Protein 2VSV (pdb70)

Solvent-accessible surface area: 11202 Å² total; per-residue (Å²): 120,50,9,92,96,64,0,65,110,60,22,145,75,68,42,90,61,68,62,3,195,7,51,4,64,65,52,100,34,11,14,72,20,79,37,94,50,19,0,23,0,38,27,3,30,42,85,19,30,0,13,121,41,20,0,116,33,7,2,36,0,5,20,2,95,178,71,76,0,88,207,37,58,55,63,75,0,102,144,50,7,170,87,34,38,116,105,73,1,24,0,66,0,6,30,8,110,128,148,116,150,111,170,87,63,50,6,92,95,65,0,67,93,59,23,139,137,71,41,90,61,67,65,3,91,6,57,4,77,90,52,102,34,12,13,71,20,80,36,93,48,19,0,22,0,38,27,6,29,42,127,20,40,0,24,122,41,31,3,58,36,7,2,37,0,5,19,3,93,179,75,76,0,90,209,38,58,56,61,78,0,97,142,49,7,167,88,32,35,116,105,106,0,26,0,66,0,5,32,9,106

GO terms:
  GO:0005886 plasma membrane (C, IDA)
  GO:0051497 negative regulation of stress fiber assembly (P, IDA)
  GO:0005829 cytosol (C, TAS)
  GO:0005515 protein binding (F, IPI)

Sequence (201 aa):
SSGVDLGTENLYFQSMPRSIRFTAEEGDLGFTLRGNAPVQVHFLDPYCSASVAGAREGDYIVSIQLVDCKWLTLSEVMKLLKSFGEDEIEMKVVSLLMHHHHHHSSGVDLGTENLYFQSMPRSIRFTAEEGDLGFTLRGNAPVQVHFLDPYCSASVAGAREGDYIVSIQLVDCKWLTLSEVMKLLKSFGEDEIEMKVVSLL

Secondary structure (DSSP, 8-state):
--HHHHHHHHHHHHHS-EEEEE--GGG---EEEESSSS-EEEEE-TTSHHHHTT--TTPEEEEETTEE-TT--HHHHHHHHHTTTTS-EEEEEES--/------SS-HHHHHHHHHHHHHS-EEEEE--GGG--SEEEESSSS-EEEEE-TTSHHHHTT--TTPEEEEETTEE-TT--HHHHHHHHHTTTTS-EEEEEES--

InterPro domains:
  IPR001478 PDZ domain [SM00228] (524-594)
  IPR004328 BRO1 domain [PF03097] (112-512)
  IPR004328 BRO1 domain [PS51180] (111-460)
  IPR004328 BRO1 domain [SM01041] (111-513)
  IPR011072 HR1 rho-binding domain [PF02185] (40-97)
  IPR011072 HR1 rho-binding domain [PS51860] (26-100)
  IPR011072 HR1 rho-binding domain [SM00742] (38-101)
  IPR036034 PDZ superfamily [G3DSA:2.30.42.10] (502-609)
  IPR036034 PDZ superfamily [SSF50156] (501-591)
  IPR036274 HR1 repeat superfamily [SSF46585] (18-97)
  IPR038499 BRO1 domain superfamily [G3DSA:1.25.40.280] (105-480)
  IPR047138 Rhophilin-1/2 [PTHR23031] (14-667)
  IPR047902 Rhophilin-2, BRO1 domain [cd09249] (112-496)
  IPR049603 Rhophilin-2, HR1 domain [cd11634] (27-108)

Foldseek 3Di:
DDPVVVVVVVVCVQADWDKFKFFCVVLNQQFAWDFFQFIFTAGHHCPGSSNVSPHDHQWTWQDKVPRGRRHGGSVVVVVVVSVQRGHMIMIITHNHD/DDDDDDDPDPVVVVVVVVCVQADWDKFKFFCVQLNQQFAWDFFQFIFTAGHHCPGSSNVSPHDHGWTWQFKVPHGRRHGGSVVVVVVSSVQRGHMIMTITHNHD

CATH classification: 2.30.42.10

Nearest PDB structures (foldseek):
  2vsv-assembly3_B  TM=1.010E+00  e=3.782E-22  Homo sapiens
  2vsv-assembly2_A  TM=1.009E+00  e=2.648E-20  Homo sapiens
  1vae-assembly1_A  TM=9.140E-01  e=3.044E-11  Mus musculus
  2f5y-assembly2_B  TM=9.119E-01  e=4.580E-06  Homo sapiens
  7owg-assembly1_O-2  TM=8.692E-01  e=3.335E-06  Homo sapiens

Structure (mmCIF, N/CA/C/O backbone):
data_2VSV
#
_entry.id   2VSV
#
_cell.length_a   78.250
_cell.length_b   39.890
_cell.length_c   73.480
_cell.angle_alpha   90.00
_cell.angle_beta   115.78
_cell.angle_gamma   90.00
#
_symmetry.space_group_name_H-M   'C 1 2 1'
#
loop_
_entity.id
_entity.type
_entity.pdbx_description
1 polymer RHOPHILIN-2
2 water water
#
loop_
_atom_site.group_PDB
_atom_site.id
_atom_site.type_symbol
_atom_site.label_atom_id
_atom_site.label_alt_id
_atom_site.label_comp_id
_atom_site.label_asym_id
_atom_site.label_entity_id
_atom_site.label_seq_id
_atom_site.pdbx_PDB_ins_code
_atom_site.Cartn_x
_atom_site.Cartn_y
_atom_site.Cartn_z
_atom_site.occupancy
_atom_site.B_iso_or_equiv
_atom_site.auth_seq_id
_atom_site.auth_comp_id
_atom_site.auth_asym_id
_atom_site.auth_atom_id
_atom_site.pdbx_PDB_model_num
ATOM 1 N N . SER A 1 8 ? 37.437 9.956 9.949 1.00 34.36 -15 SER A N 1
ATOM 2 C CA . SER A 1 8 ? 36.213 9.101 9.966 1.00 34.63 -15 SER A CA 1
ATOM 3 C C . SER A 1 8 ? 35.113 9.684 9.082 1.00 29.93 -15 SER A C 1
ATOM 4 O O . SER A 1 8 ? 35.151 10.865 8.711 1.00 33.67 -15 SER A O 1
ATOM 7 N N . SER A 1 9 ? 34.122 8.851 8.779 1.00 20.81 -14 SER A N 1
ATOM 8 C CA . SER A 1 9 ? 33.076 9.199 7.824 1.00 16.58 -14 SER A CA 1
ATOM 9 C C . SER A 1 9 ? 32.027 10.116 8.447 1.00 15.21 -14 SER A C 1
ATOM 10 O O . SER A 1 9 ? 31.421 9.777 9.460 1.00 14.26 -14 SER A O 1
ATOM 13 N N . GLY A 1 10 ? 31.833 11.274 7.826 1.00 10.88 -13 GLY A N 1
ATOM 14 C CA . GLY A 1 10 ? 30.833 12.232 8.244 1.00 11.42 -13 GLY A CA 1
ATOM 15 C C . GLY A 1 10 ? 29.452 11.648 8.062 1.00 11.70 -13 GLY A C 1
ATOM 16 O O . GLY A 1 10 ? 28.558 11.958 8.823 1.00 11.66 -13 GLY A O 1
ATOM 17 N N . VAL A 1 11 ? 29.264 10.783 7.060 1.00 12.63 -12 VAL A N 1
ATOM 18 C CA . VAL A 1 11 ? 27.957 10.144 6.876 1.00 10.41 -12 VAL A CA 1
ATOM 19 C C . VAL A 1 11 ? 27.682 9.132 8.034 1.00 10.60 -12 VAL A C 1
ATOM 20 O O . VAL A 1 11 ? 26.556 9.024 8.556 1.00 11.16 -12 VAL A O 1
ATOM 24 N N . ASP A 1 12 ? 28.707 8.400 8.449 1.00 11.78 -11 ASP A N 1
ATOM 25 C CA . ASP A 1 12 ? 28.560 7.476 9.588 1.00 13.84 -11 ASP A CA 1
ATOM 26 C C . ASP A 1 12 ? 28.197 8.250 10.850 1.00 12.55 -11 ASP A C 1
ATOM 27 O O . ASP A 1 12 ? 27.235 7.921 11.528 1.00 12.85 -11 ASP A O 1
ATOM 32 N N . LEU A 1 13 ? 28.930 9.310 11.136 1.00 11.65 -10 LEU A N 1
ATOM 33 C CA . LEU A 1 13 ? 28.708 10.066 12.380 1.00 11.35 -10 LEU A CA 1
ATOM 34 C C . LEU A 1 13 ? 27.370 10.776 12.376 1.00 9.51 -10 LEU A C 1
ATOM 35 O O . LEU A 1 13 ? 26.649 10.737 13.358 1.00 12.20 -10 LEU A O 1
ATOM 40 N N . GLY A 1 14 ? 27.059 11.444 11.269 1.00 10.42 -9 GLY A N 1
ATOM 41 C CA . GLY A 1 14 ? 25.822 12.170 11.118 1.00 11.32 -9 GLY A CA 1
ATOM 42 C C . GLY A 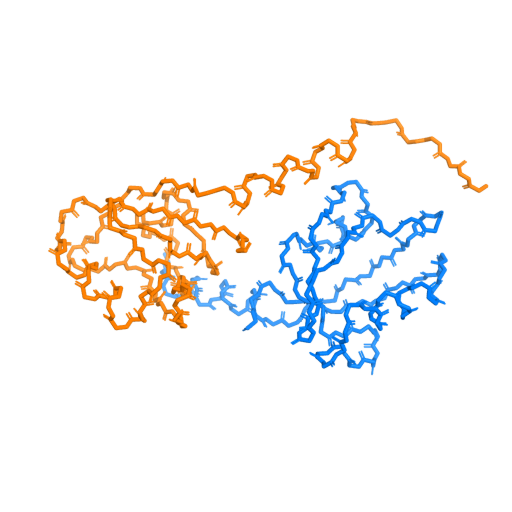1 14 ? 24.587 11.301 11.159 1.00 9.23 -9 GLY A C 1
ATOM 43 O O . GLY A 1 14 ? 23.565 11.711 11.699 1.00 11.77 -9 GLY A O 1
ATOM 44 N N . THR A 1 15 ? 24.650 10.097 10.592 1.00 7.59 -8 THR A N 1
ATOM 45 C CA . THR A 1 15 ? 23.471 9.269 10.629 1.00 7.68 -8 THR A CA 1
ATOM 46 C C . THR A 1 15 ? 23.294 8.655 12.002 1.00 11.00 -8 THR A C 1
ATOM 47 O O . THR A 1 15 ? 22.175 8.357 12.415 1.00 14.42 -8 THR A O 1
ATOM 51 N N . GLU A 1 16 ? 24.410 8.457 12.697 1.00 11.48 -7 GLU A N 1
ATOM 52 C CA . GLU A 1 16 ? 24.386 7.990 14.060 1.00 17.06 -7 GLU A CA 1
ATOM 53 C C . GLU A 1 16 ? 23.790 9.064 14.969 1.00 14.68 -7 GLU A C 1
ATOM 54 O O . GLU A 1 16 ? 22.961 8.763 15.829 1.00 15.56 -7 GLU A O 1
ATOM 60 N N . ASN A 1 17 ? 24.204 10.311 14.764 1.00 13.61 -6 ASN A N 1
ATOM 61 C CA . ASN A 1 17 ? 23.625 11.421 15.503 1.00 13.75 -6 ASN A CA 1
ATOM 62 C C . ASN A 1 17 ? 22.109 11.428 15.315 1.00 16.09 -6 ASN A C 1
ATOM 63 O O . ASN A 1 17 ? 21.352 11.560 16.276 1.00 15.45 -6 ASN A O 1
ATOM 68 N N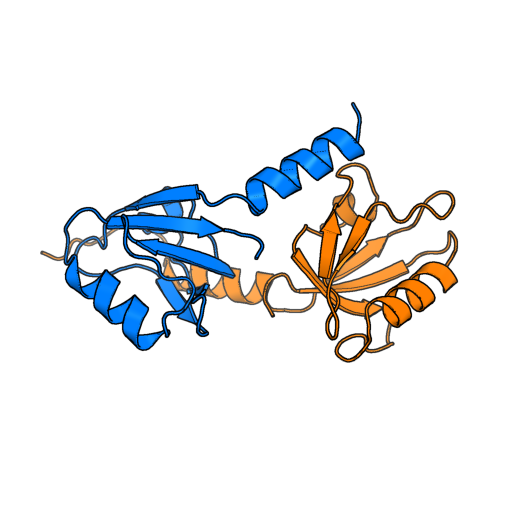 . LEU A 1 18 ? 21.670 11.213 14.077 1.00 15.39 -5 LEU A N 1
ATOM 69 C CA . LEU A 1 18 ? 20.268 11.300 13.731 1.00 11.66 -5 LEU A CA 1
ATOM 70 C C . LEU A 1 18 ? 19.472 10.235 14.456 1.00 14.55 -5 LEU A C 1
ATOM 71 O O . LEU A 1 18 ? 18.409 10.509 15.000 1.00 17.79 -5 LEU A O 1
ATOM 76 N N . TYR A 1 19 ? 19.986 9.009 14.450 1.00 13.02 -4 TYR A N 1
ATOM 77 C CA . TYR A 1 19 ? 19.413 7.921 15.230 1.00 19.93 -4 TYR A CA 1
ATOM 78 C C . TYR A 1 19 ? 19.229 8.357 16.692 1.00 19.23 -4 TYR A C 1
ATOM 79 O O . TYR A 1 19 ? 18.107 8.332 17.194 1.00 19.31 -4 TYR A O 1
ATOM 88 N N . PHE A 1 20 ? 20.314 8.792 17.333 1.00 18.81 -3 PHE A N 1
ATOM 89 C CA . PHE A 1 20 ? 20.287 9.263 18.731 1.00 19.67 -3 PHE A CA 1
ATOM 90 C C . PHE A 1 20 ? 19.168 10.249 18.982 1.00 20.37 -3 PHE A C 1
ATOM 91 O O . PHE A 1 20 ? 18.440 10.120 19.965 1.00 20.64 -3 PHE A O 1
ATOM 94 N N . GLN A 1 21 ? 19.022 11.218 18.085 1.00 19.13 -2 GLN A N 1
ATOM 95 C CA . GLN A 1 21 ? 18.024 12.285 18.247 1.00 16.76 -2 GLN A CA 1
ATOM 96 C C . GLN A 1 21 ? 16.618 11.842 17.899 1.00 15.30 -2 GLN A C 1
ATOM 97 O O . GLN A 1 21 ? 15.650 12.488 18.290 1.00 15.66 -2 GLN A O 1
ATOM 103 N N . SER A 1 22 ? 16.499 10.733 17.175 1.00 12.08 -1 SER A N 1
ATOM 104 C CA . SER A 1 22 ? 15.216 10.260 16.690 1.00 15.22 -1 SER A CA 1
ATOM 105 C C . SER A 1 22 ? 14.630 9.084 17.487 1.00 17.95 -1 SER A C 1
ATOM 106 O O . SER A 1 22 ? 13.422 8.842 17.440 1.00 21.36 -1 SER A O 1
ATOM 109 N N . MET A 1 23 ? 15.462 8.354 18.212 1.00 18.68 0 MET A N 1
ATOM 110 C CA . MET A 1 23 ? 14.966 7.211 18.968 1.00 21.99 0 MET A CA 1
ATOM 111 C C . MET A 1 23 ? 14.512 7.673 20.354 1.00 21.61 0 MET A C 1
ATOM 112 O O . MET A 1 23 ? 15.208 8.466 20.999 1.00 17.43 0 MET A O 1
ATOM 117 N N . PRO A 1 24 ? 13.343 7.177 20.810 1.00 21.23 514 PRO A N 1
ATOM 118 C CA . PRO A 1 24 ? 12.863 7.531 22.139 1.00 18.48 514 PRO A CA 1
ATOM 119 C C . PRO A 1 24 ? 13.892 7.221 23.218 1.0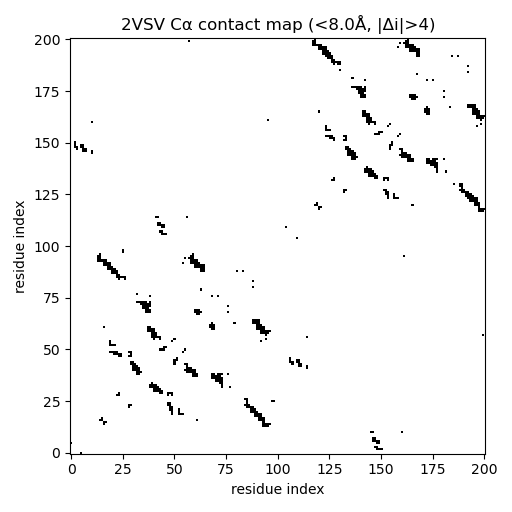0 18.08 514 PRO A C 1
ATOM 120 O O . PRO A 1 24 ? 14.465 6.132 23.235 1.00 16.72 514 PRO A O 1
ATOM 124 N N . ARG A 1 25 ? 14.148 8.191 24.094 1.00 10.69 515 ARG A N 1
ATOM 125 C CA . ARG A 1 25 ? 15.023 7.934 25.250 1.00 14.09 515 ARG A CA 1
ATOM 126 C C . ARG A 1 25 ? 14.385 8.206 26.610 1.00 12.66 515 ARG A C 1
ATOM 127 O O . ARG A 1 25 ? 13.645 9.175 26.805 1.00 8.76 515 ARG A O 1
ATOM 135 N N . SER A 1 26 ? 14.764 7.364 27.569 1.00 16.70 516 SER A N 1
ATOM 136 C CA . SER A 1 26 ? 14.153 7.325 28.892 1.00 13.69 516 SER A CA 1
ATOM 137 C C . SER A 1 26 ? 14.770 8.355 29.807 1.00 9.94 516 SER A C 1
ATOM 138 O O . SER A 1 26 ? 15.988 8.394 29.957 1.00 13.96 516 SER A O 1
ATOM 141 N N . ILE A 1 27 ? 13.916 9.203 30.365 1.00 7.04 517 ILE A N 1
ATOM 142 C CA . ILE A 1 27 ? 14.240 10.267 31.292 1.00 13.74 517 ILE A CA 1
ATOM 143 C C . ILE A 1 27 ? 13.554 9.898 32.615 1.00 16.87 517 ILE A C 1
ATOM 144 O O . ILE A 1 27 ? 12.319 9.891 32.706 1.00 16.13 517 ILE A O 1
ATOM 149 N N . ARG A 1 28 ? 14.344 9.587 33.634 1.00 12.68 518 ARG A N 1
ATOM 150 C CA . ARG A 1 28 ? 13.798 9.335 34.962 1.00 12.64 518 ARG A CA 1
ATOM 151 C C . ARG A 1 28 ? 14.128 10.488 35.888 1.00 16.54 518 ARG A C 1
ATOM 152 O O . ARG A 1 28 ? 15.305 10.839 36.084 1.00 10.65 518 ARG A O 1
ATOM 160 N N . PHE A 1 29 ? 13.077 11.063 36.458 1.00 13.75 519 PHE A N 1
ATOM 161 C CA . PHE A 1 29 ? 13.181 12.329 37.199 1.00 18.34 519 PHE A CA 1
ATOM 162 C C . PHE A 1 29 ? 12.043 12.484 38.190 1.00 16.71 519 PHE A C 1
ATOM 163 O O . PHE A 1 29 ? 11.082 11.718 38.183 1.00 16.50 519 PHE A O 1
ATOM 171 N N . THR A 1 30 ? 12.160 13.516 39.019 1.00 19.17 520 THR A N 1
ATOM 172 C CA . THR A 1 30 ? 11.176 13.821 40.035 1.00 19.80 520 THR A CA 1
ATOM 173 C C . THR A 1 30 ? 10.832 15.294 39.875 1.00 21.05 520 THR A C 1
ATOM 174 O O . THR A 1 30 ? 11.667 16.062 39.388 1.00 21.02 520 THR A O 1
ATOM 178 N N . ALA A 1 31 ? 9.576 15.643 40.152 1.00 22.98 521 ALA A N 1
ATOM 179 C CA . ALA A 1 31 ? 9.155 17.034 40.305 1.00 20.70 521 ALA A CA 1
ATOM 180 C C . ALA A 1 31 ? 9.407 17.299 41.767 1.00 22.04 521 ALA A C 1
ATOM 181 O O . ALA A 1 31 ? 8.529 17.124 42.607 1.00 23.40 521 ALA A O 1
ATOM 183 N N . GLU A 1 32 ? 10.651 17.643 42.063 1.00 22.00 522 GLU A N 1
ATOM 184 C CA . GLU A 1 32 ? 11.084 17.889 43.422 1.00 25.62 522 GLU A CA 1
ATOM 185 C C . GLU A 1 32 ? 10.203 18.980 43.995 1.00 28.21 522 GLU A C 1
ATOM 186 O O . GLU A 1 32 ? 10.095 20.079 43.412 1.00 30.60 522 GLU A O 1
ATOM 189 N N . GLU A 1 33 ? 9.541 18.650 45.102 1.00 22.71 523 GLU A N 1
ATOM 190 C CA . GLU A 1 33 ? 8.696 19.572 45.835 1.00 27.90 523 GLU A CA 1
ATOM 191 C C . GLU A 1 33 ? 7.450 19.979 45.031 1.00 26.35 523 GLU A C 1
ATOM 192 O O . GLU A 1 33 ? 6.910 21.050 45.256 1.00 27.80 523 GLU A O 1
ATOM 198 N N . GLY A 1 34 ? 6.992 19.107 44.123 1.00 23.55 524 GLY A N 1
ATOM 199 C CA . GLY A 1 34 ? 5.813 19.367 43.256 1.00 18.84 524 GLY A CA 1
ATOM 200 C C . GLY A 1 34 ? 6.128 20.040 41.908 1.00 17.07 524 GLY A C 1
ATOM 201 O O . GLY A 1 34 ? 5.381 19.919 40.923 1.00 16.30 524 GLY A O 1
ATOM 202 N N . ASP A 1 35 ? 7.258 20.728 41.878 1.00 11.93 525 ASP A N 1
ATOM 203 C CA . ASP A 1 35 ? 7.687 21.588 40.799 1.00 13.24 525 ASP A CA 1
ATOM 204 C C . ASP A 1 35 ? 8.378 20.806 39.648 1.00 15.09 525 ASP A C 1
ATOM 205 O O . ASP A 1 35 ? 9.521 20.341 39.780 1.00 9.88 525 ASP A O 1
ATOM 210 N N . LEU A 1 36 ? 7.706 20.727 38.503 1.00 8.30 526 LEU A N 1
ATOM 211 C CA . LEU A 1 36 ? 8.173 19.908 37.384 1.00 9.32 526 LEU A CA 1
ATOM 212 C C . LEU A 1 36 ? 9.453 20.457 36.749 1.00 8.74 526 LEU A C 1
ATOM 213 O O . LEU A 1 36 ? 10.298 19.693 36.294 1.00 14.33 526 LEU A O 1
ATOM 218 N N . GLY A 1 37 ? 9.592 21.785 36.750 1.00 10.09 527 GLY A N 1
ATOM 219 C CA . GLY A 1 37 ? 10.773 22.474 36.239 1.00 15.16 527 GLY A CA 1
ATOM 220 C C . GLY A 1 37 ? 10.775 22.742 34.750 1.00 14.92 527 GLY A C 1
ATOM 221 O O . GLY A 1 37 ? 11.787 23.189 34.225 1.00 11.96 527 GLY A O 1
ATOM 222 N N . PHE A 1 38 ? 9.672 22.409 34.067 1.00 6.57 528 PHE A N 1
ATOM 223 C CA . PHE A 1 38 ? 9.507 22.772 32.645 1.00 6.52 528 PHE A CA 1
ATOM 224 C C . PHE A 1 38 ? 8.077 23.086 32.295 1.00 6.18 528 PHE A C 1
ATOM 225 O O . PHE A 1 38 ? 7.191 22.624 32.976 1.00 6.57 528 PHE A O 1
ATOM 233 N N . THR A 1 39 ? 7.878 23.893 31.244 1.00 5.51 529 THR A N 1
ATOM 234 C CA . THR A 1 39 ? 6.545 24.081 30.664 1.00 4.94 529 THR A CA 1
ATOM 235 C C . THR A 1 39 ? 6.414 23.220 29.432 1.00 8.20 529 THR A C 1
ATOM 236 O O . THR A 1 39 ? 7.381 22.652 28.948 1.00 3.79 529 THR A O 1
ATOM 240 N N . LEU A 1 40 ? 5.187 23.124 28.945 1.00 4.92 530 LEU A N 1
ATOM 241 C CA . LEU A 1 40 ? 4.845 22.268 27.865 1.00 5.70 530 LEU A CA 1
ATOM 242 C C . LEU A 1 40 ? 4.107 23.098 26.806 1.00 2.99 530 LEU A C 1
ATOM 243 O O . LEU A 1 40 ? 3.508 24.126 27.111 1.00 2.78 530 LEU A O 1
ATOM 248 N N . ARG A 1 41 ? 4.152 22.628 25.582 1.00 6.93 531 ARG A N 1
ATOM 249 C CA . ARG A 1 41 ? 3.593 23.366 24.437 1.00 10.42 531 ARG A CA 1
ATOM 250 C C . ARG A 1 41 ? 3.083 22.406 23.368 1.00 10.50 531 ARG A C 1
ATOM 251 O O . ARG A 1 41 ? 3.623 21.333 23.205 1.00 8.89 531 ARG A O 1
ATOM 259 N N . GLY A 1 42 ? 2.021 22.793 22.666 1.00 10.62 532 GLY A N 1
ATOM 260 C CA . GLY A 1 42 ? 1.509 21.996 21.573 1.00 10.46 532 GLY A CA 1
ATOM 261 C C . GLY A 1 42 ? 0.767 20.750 22.025 1.00 12.84 532 GLY A C 1
ATOM 262 O O . GLY A 1 42 ? 0.595 20.506 23.228 1.00 10.91 532 GLY A O 1
ATOM 263 N N . ASN A 1 43 ? 0.336 19.966 21.036 1.00 14.20 533 ASN A N 1
ATOM 264 C CA . ASN A 1 43 ? -0.499 18.795 21.228 1.00 13.35 533 ASN A CA 1
ATOM 265 C C . ASN A 1 43 ? -0.051 17.653 20.338 1.00 12.26 533 ASN A C 1
ATOM 266 O O . ASN A 1 43 ? 0.304 17.857 19.199 1.00 11.06 533 ASN A O 1
ATOM 271 N N . ALA A 1 44 ? -0.072 16.442 20.857 1.00 11.67 534 ALA A N 1
ATOM 272 C CA . ALA A 1 44 ? 0.026 15.251 20.009 1.00 11.88 534 ALA A CA 1
ATOM 273 C C . ALA A 1 44 ? 1.176 15.224 18.991 1.00 12.94 534 ALA A C 1
ATOM 274 O O . ALA A 1 44 ? 0.943 15.262 17.772 1.00 13.86 534 ALA A O 1
ATOM 276 N N . PRO A 1 45 ? 2.423 15.147 19.461 1.00 12.35 535 PRO A N 1
ATOM 277 C CA . PRO A 1 45 ? 2.835 15.090 20.835 1.00 9.21 535 PRO A CA 1
ATOM 278 C C . PRO A 1 45 ? 3.041 16.471 21.399 1.00 10.44 535 PRO A C 1
ATOM 279 O O . PRO A 1 45 ? 3.163 17.458 20.643 1.00 9.70 535 PRO A O 1
ATOM 283 N N . VAL A 1 46 ? 3.089 16.511 22.725 1.00 5.95 536 VAL A N 1
ATOM 284 C CA . VAL A 1 46 ? 3.393 17.708 23.485 1.00 7.94 536 VAL A CA 1
ATOM 285 C C . VAL A 1 46 ? 4.914 17.837 23.565 1.00 9.36 536 VAL A C 1
ATOM 286 O O . VAL A 1 46 ? 5.654 16.844 23.608 1.00 11.26 536 VAL A O 1
ATOM 290 N N . GLN A 1 47 ? 5.359 19.081 23.617 1.00 5.27 537 GLN A N 1
ATOM 291 C CA . GLN A 1 47 ? 6.773 19.433 23.604 1.00 9.07 537 GLN A CA 1
ATOM 292 C C . GLN A 1 47 ? 7.192 20.100 24.904 1.00 10.04 537 GLN A C 1
ATOM 293 O O . GLN A 1 47 ? 6.466 20.915 25.430 1.00 6.94 537 GLN A O 1
ATOM 299 N N . VAL A 1 48 ? 8.379 19.763 25.404 1.00 5.91 538 VAL A N 1
ATOM 300 C CA . VAL A 1 48 ? 9.042 20.524 26.468 1.00 6.35 538 VAL A CA 1
ATOM 301 C C . VAL A 1 48 ? 9.465 21.903 25.953 1.00 13.85 538 VAL A C 1
ATOM 302 O O . VAL A 1 48 ? 10.153 22.002 24.934 1.00 13.68 538 VAL A O 1
ATOM 306 N N . HIS A 1 49 ? 9.049 22.970 26.630 1.00 11.87 539 HIS A N 1
ATOM 307 C CA . HIS A 1 49 ? 9.348 24.307 26.168 1.00 5.83 539 HIS A CA 1
ATOM 308 C C . HIS A 1 49 ? 10.378 24.903 27.109 1.00 6.96 539 HIS A C 1
ATOM 309 O O . HIS A 1 49 ? 11.558 24.566 26.973 1.00 11.73 539 HIS A O 1
ATOM 316 N N . PHE A 1 50 ? 9.974 25.746 28.057 1.00 7.95 540 PHE A N 1
ATOM 317 C CA . PHE A 1 50 ? 10.907 26.235 29.080 1.00 6.47 540 PHE A CA 1
ATOM 318 C C . PHE A 1 50 ? 11.441 25.082 29.910 1.00 4.81 540 PHE A C 1
ATOM 319 O O . PHE A 1 50 ? 10.693 24.194 30.269 1.00 6.86 540 PHE A O 1
ATOM 327 N N . LEU A 1 51 ? 12.733 25.093 30.242 1.00 4.83 541 LEU A N 1
ATOM 328 C CA . LEU A 1 51 ? 13.279 24.030 31.025 1.00 4.97 541 LEU A CA 1
ATOM 329 C C . LEU A 1 51 ? 14.318 24.626 31.931 1.00 7.12 541 LEU A C 1
ATOM 330 O O . LEU A 1 51 ? 15.249 25.290 31.472 1.00 8.83 541 LEU A O 1
ATOM 335 N N . ASP A 1 52 ? 14.108 24.438 33.220 1.00 8.49 542 ASP A N 1
ATOM 336 C CA . ASP A 1 52 ? 15.054 24.897 34.248 1.00 5.33 542 ASP A CA 1
ATOM 337 C C . ASP A 1 52 ? 16.250 23.966 34.173 1.00 10.68 542 ASP A C 1
ATOM 338 O O . ASP A 1 52 ? 16.087 22.740 34.310 1.00 6.94 542 ASP A O 1
ATOM 343 N N . PRO A 1 53 ? 17.453 24.534 33.935 1.00 9.06 543 PRO A N 1
ATOM 344 C CA . PRO A 1 53 ? 18.629 23.687 33.817 1.00 8.74 543 PRO A CA 1
ATOM 345 C C . PRO A 1 53 ? 19.008 22.963 35.107 1.00 13.21 543 PRO A C 1
ATOM 346 O O . PRO A 1 53 ? 19.668 21.920 35.050 1.00 14.37 543 PRO A O 1
ATOM 350 N N . TYR A 1 54 ? 18.586 23.506 36.247 1.00 11.20 544 TYR A N 1
ATOM 351 C CA . TYR A 1 54 ? 18.828 22.873 37.541 1.00 11.92 544 TYR A CA 1
ATOM 352 C C . TYR A 1 54 ? 17.870 21.721 37.869 1.00 12.14 544 TYR A C 1
ATOM 353 O O . TYR A 1 54 ? 18.185 20.901 38.732 1.00 16.07 544 TYR A O 1
ATOM 362 N N . CYS A 1 55 ? 16.722 21.627 37.185 1.00 13.36 545 CYS A N 1
ATOM 363 C CA . CYS A 1 55 ? 15.730 20.621 37.563 1.00 10.66 545 CYS A CA 1
ATOM 36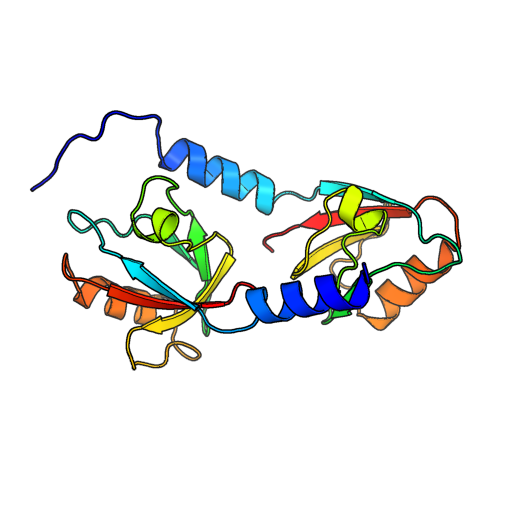4 C C . CYS A 1 55 ? 16.187 19.220 37.186 1.00 11.57 545 CYS A C 1
ATOM 365 O O . CYS A 1 55 ? 17.042 19.052 36.313 1.00 11.26 545 CYS A O 1
ATOM 368 N N . SER A 1 56 ? 15.630 18.217 37.872 1.00 10.98 546 SER A N 1
ATOM 369 C CA . SER A 1 56 ? 16.023 16.821 37.657 1.00 9.32 546 SER A CA 1
ATOM 370 C C . SER A 1 56 ? 15.740 16.320 36.229 1.00 12.61 546 SER A C 1
ATOM 371 O O . SER A 1 56 ? 16.472 15.497 35.704 1.00 15.37 546 SER A O 1
ATOM 374 N N . ALA A 1 57 ? 14.679 16.811 35.601 1.00 14.93 547 ALA A N 1
ATOM 375 C CA . ALA A 1 57 ? 14.416 16.459 34.212 1.00 13.43 547 ALA A CA 1
ATOM 376 C C . ALA A 1 57 ? 15.586 16.903 33.327 1.00 11.01 547 ALA A C 1
ATOM 377 O O . ALA A 1 57 ? 16.016 16.164 32.452 1.00 8.45 547 ALA A O 1
ATOM 379 N N . SER A 1 58 ? 16.121 18.100 33.563 1.00 8.16 548 SER A N 1
ATOM 380 C CA . SER A 1 58 ? 17.239 18.582 32.769 1.00 8.57 548 SER A CA 1
ATOM 381 C C . SER A 1 58 ? 18.488 17.759 33.041 1.00 9.68 548 SER A C 1
ATOM 382 O O . SER A 1 58 ? 19.166 17.294 32.104 1.00 10.39 548 SER A O 1
ATOM 385 N N . VAL A 1 59 ? 18.796 17.571 34.325 1.00 10.50 549 VAL A N 1
ATOM 386 C CA . VAL A 1 59 ? 19.950 16.783 34.726 1.00 12.45 549 VAL A CA 1
ATOM 387 C C . VAL A 1 59 ? 19.904 15.385 34.099 1.00 14.91 549 VAL A C 1
ATOM 388 O O . VAL A 1 59 ? 20.935 14.823 33.764 1.00 12.37 549 VAL A O 1
ATOM 392 N N . ALA A 1 60 ? 18.699 14.866 33.901 1.00 17.15 550 ALA A N 1
ATOM 393 C CA . ALA A 1 60 ? 18.484 13.562 33.279 1.00 16.87 550 ALA A CA 1
ATOM 394 C C . ALA A 1 60 ? 18.568 13.583 31.751 1.00 14.77 550 ALA A C 1
ATOM 395 O O . ALA A 1 60 ? 18.552 12.520 31.123 1.00 19.82 550 ALA A O 1
ATOM 397 N N . GLY A 1 61 ? 18.627 14.781 31.156 1.00 12.15 551 GLY A N 1
ATOM 398 C CA . GLY A 1 61 ? 18.909 14.963 29.731 1.00 10.09 551 GLY A CA 1
ATOM 399 C C . GLY A 1 61 ? 17.726 15.403 28.875 1.00 11.57 551 GLY A C 1
ATOM 400 O O . GLY A 1 61 ? 17.826 15.476 27.677 1.00 10.40 551 GLY A O 1
ATOM 401 N N . ALA A 1 62 ? 16.600 15.707 29.504 1.00 13.15 552 ALA A N 1
ATOM 402 C CA . ALA A 1 62 ? 15.521 16.381 28.810 1.00 12.33 552 ALA A CA 1
ATOM 403 C C . ALA A 1 62 ? 16.075 17.706 28.300 1.00 12.73 552 ALA A C 1
ATOM 404 O O . ALA A 1 62 ? 16.924 18.309 28.963 1.00 12.12 552 ALA A O 1
ATOM 406 N N . ARG A 1 63 ? 15.634 18.110 27.105 1.00 12.54 553 ARG A N 1
ATOM 407 C CA . ARG A 1 63 ? 15.996 19.401 26.506 1.00 11.89 553 ARG A CA 1
ATOM 408 C C . ARG A 1 63 ? 14.799 20.149 25.932 1.00 9.97 553 ARG A C 1
ATOM 409 O O . ARG A 1 63 ? 13.775 19.568 25.591 1.00 12.08 553 ARG A O 1
ATOM 417 N N . GLU A 1 64 ? 14.957 21.466 25.836 1.00 10.18 554 GLU A N 1
ATOM 418 C CA . GLU A 1 64 ? 13.964 22.303 25.190 1.00 10.68 554 GLU A CA 1
ATOM 419 C C . GLU A 1 64 ? 13.671 21.777 23.784 1.00 11.56 554 GLU A C 1
ATOM 420 O O . GLU A 1 64 ? 14.580 21.408 23.025 1.00 10.20 554 GLU A O 1
ATOM 426 N N . GLY A 1 65 ? 12.392 21.726 23.443 1.00 7.88 555 GLY A N 1
ATOM 427 C CA . GLY A 1 65 ? 11.977 21.234 22.153 1.00 9.91 555 GLY A CA 1
ATOM 428 C C . GLY A 1 65 ? 11.754 19.741 22.077 1.00 10.19 555 GLY A C 1
ATOM 429 O O . GLY A 1 65 ? 11.169 19.282 21.116 1.00 9.63 555 GLY A O 1
ATOM 430 N N . ASP A 1 66 ? 12.185 18.973 23.075 1.00 11.32 556 ASP A N 1
ATOM 431 C CA . ASP A 1 66 ? 11.903 17.517 23.076 1.00 6.19 556 ASP A CA 1
ATOM 432 C C . ASP A 1 66 ? 10.410 17.203 23.053 1.00 6.58 556 ASP A C 1
ATOM 433 O O . ASP A 1 66 ? 9.594 17.888 23.660 1.00 9.68 556 ASP A O 1
ATOM 438 N N . TYR A 1 67 ? 10.061 16.153 22.326 1.00 2.85 557 TYR A N 1
ATOM 439 C CA . TYR A 1 67 ? 8.683 15.701 22.290 1.00 4.45 557 TYR A CA 1
ATOM 440 C C . TYR A 1 67 ? 8.488 14.515 23.227 1.00 3.40 557 TYR A C 1
ATOM 441 O O . TYR A 1 67 ? 9.256 13.558 23.172 1.00 9.91 557 TYR A O 1
ATOM 450 N N . ILE A 1 68 ? 7.439 14.569 24.038 1.00 7.18 558 ILE A N 1
ATOM 451 C CA . ILE A 1 68 ? 7.153 13.515 25.022 1.00 5.44 558 ILE A CA 1
ATOM 452 C C . ILE A 1 68 ? 6.309 12.453 24.348 1.00 5.74 558 ILE A C 1
ATOM 453 O O . ILE A 1 68 ? 5.200 12.725 23.862 1.00 11.73 558 ILE A O 1
ATOM 458 N N . VAL A 1 69 ? 6.829 11.251 24.263 1.00 5.66 559 VAL A N 1
ATOM 459 C CA . VAL A 1 69 ? 6.112 10.200 23.476 1.00 8.71 559 VAL A CA 1
ATOM 460 C C . VAL A 1 69 ? 5.461 9.146 24.363 1.00 5.70 559 VAL A C 1
ATOM 461 O O . VAL A 1 69 ? 4.494 8.480 23.976 1.00 6.71 559 VAL A O 1
ATOM 465 N N . SER A 1 70 ? 5.961 9.025 25.591 1.00 4.98 560 SER A N 1
ATOM 466 C CA . SER A 1 70 ? 5.348 8.125 26.565 1.00 5.29 560 SER A CA 1
ATOM 467 C C . SER A 1 70 ? 5.742 8.546 27.983 1.00 12.11 560 SER A C 1
ATOM 468 O O . SER A 1 70 ? 6.767 9.214 28.199 1.00 7.25 560 SER A O 1
ATOM 471 N N . ILE A 1 71 ? 4.867 8.184 28.909 1.00 8.88 561 ILE A N 1
ATOM 472 C CA . ILE A 1 71 ? 5.062 8.333 30.340 1.00 5.68 561 ILE A CA 1
ATOM 473 C C . ILE A 1 71 ? 4.822 6.922 30.873 1.00 8.08 561 ILE A C 1
ATOM 474 O O . ILE A 1 71 ? 3.723 6.373 30.761 1.00 6.23 561 ILE A O 1
ATOM 479 N N . GLN A 1 72 ? 5.866 6.322 31.404 1.00 6.80 562 GLN A N 1
ATOM 480 C CA . GLN A 1 72 ? 5.887 4.881 31.659 1.00 10.75 562 GLN A CA 1
ATOM 481 C C . GLN A 1 72 ? 5.322 4.158 30.417 1.00 10.12 562 GLN A C 1
ATOM 482 O O . GLN A 1 72 ? 5.769 4.410 29.319 1.00 9.32 562 GLN A O 1
ATOM 488 N N . LEU A 1 73 ? 4.326 3.306 30.581 1.00 9.05 563 LEU A N 1
ATOM 489 C CA . LEU A 1 73 ? 3.806 2.564 29.440 1.00 12.08 563 LEU A CA 1
ATOM 490 C C . LEU A 1 73 ? 2.502 3.176 28.932 1.00 14.48 563 LEU A C 1
ATOM 491 O O . LEU A 1 73 ? 1.721 2.495 28.262 1.00 10.10 563 LEU A O 1
ATOM 496 N N . VAL A 1 74 ? 2.279 4.464 29.241 1.00 9.61 564 VAL A N 1
ATOM 497 C CA . VAL A 1 74 ? 1.145 5.212 28.701 1.00 12.78 564 VAL A CA 1
ATOM 498 C C . VAL A 1 74 ? 1.629 5.987 27.486 1.00 11.45 564 VAL A C 1
ATOM 499 O O . VAL A 1 74 ? 2.615 6.746 27.548 1.00 9.23 564 VAL A O 1
ATOM 503 N N . ASP A 1 75 ? 0.966 5.753 26.363 1.00 9.43 565 ASP A N 1
ATOM 504 C CA . ASP A 1 75 ? 1.324 6.415 25.126 1.00 13.05 565 ASP A CA 1
ATOM 505 C C . ASP A 1 75 ? 0.871 7.849 25.216 1.00 10.62 565 ASP A C 1
ATOM 506 O O . ASP A 1 75 ? -0.294 8.111 25.551 1.00 7.98 565 ASP A O 1
ATOM 511 N N . CYS A 1 76 ? 1.772 8.774 24.884 1.00 8.50 566 CYS A N 1
ATOM 512 C CA . CYS A 1 76 ? 1.471 10.221 24.913 1.00 9.01 566 CYS A CA 1
ATOM 513 C C . CYS A 1 76 ? 1.420 10.880 23.549 1.00 9.55 566 CYS A C 1
ATOM 514 O O . CYS A 1 76 ? 1.156 12.100 23.439 1.00 8.93 566 CYS A O 1
ATOM 517 N N . LYS A 1 77 ? 1.671 10.080 22.506 1.00 10.19 567 LYS A N 1
ATOM 518 C CA . LYS A 1 77 ? 1.830 10.612 21.143 1.00 13.81 567 LYS A CA 1
ATOM 519 C C . LYS A 1 77 ? 0.605 11.329 20.646 1.00 8.07 567 LYS A C 1
ATOM 520 O O . LYS A 1 77 ? 0.713 12.313 19.878 1.00 11.10 567 LYS A O 1
ATOM 526 N N . TRP A 1 78 ? -0.560 10.859 21.073 1.00 9.07 568 TRP A N 1
ATOM 527 C CA . TRP A 1 78 ? -1.828 11.444 20.630 1.00 16.26 568 TRP A CA 1
ATOM 528 C C . TRP A 1 78 ? -2.539 12.281 21.679 1.00 13.44 568 TRP A C 1
ATOM 529 O O . TRP A 1 78 ? -3.680 12.696 21.470 1.00 16.25 568 TRP A O 1
ATOM 540 N N . LEU A 1 79 ? -1.864 12.576 22.781 1.00 9.69 569 LEU A N 1
ATOM 541 C CA . LEU A 1 79 ? -2.474 13.333 23.876 1.00 7.65 569 LEU A CA 1
ATOM 542 C C . LEU A 1 79 ? -2.336 14.858 23.683 1.00 10.48 569 LEU A C 1
ATOM 543 O O . LEU A 1 79 ? -1.409 15.357 23.018 1.00 11.12 569 LEU A O 1
ATOM 548 N N . THR A 1 80 ? -3.283 15.595 24.251 1.00 8.43 570 THR A N 1
ATOM 549 C CA . THR A 1 80 ? -3.198 17.038 24.326 1.00 8.22 570 THR A CA 1
ATOM 550 C C . THR A 1 80 ? -2.269 17.503 25.448 1.00 7.63 570 THR A C 1
ATOM 551 O O . THR A 1 80 ? -1.861 16.738 26.345 1.00 6.37 570 THR A O 1
ATOM 555 N N . LEU A 1 81 ? -1.917 18.773 25.372 1.00 9.52 571 LEU A N 1
ATOM 556 C CA . LEU A 1 81 ? -1.185 19.461 26.412 1.00 6.65 571 LEU A CA 1
ATOM 557 C C . LEU A 1 81 ? -1.838 19.275 27.782 1.00 7.01 571 LEU A C 1
ATOM 558 O O . LEU A 1 81 ? -1.185 18.915 28.751 1.00 5.16 571 LEU A O 1
ATOM 563 N N . SER A 1 82 ? -3.146 19.497 27.844 1.00 8.84 572 SER A N 1
ATOM 564 C CA . SER A 1 82 ? -3.898 19.367 29.072 1.00 12.99 572 SER A CA 1
ATOM 565 C C . SER A 1 82 ? -3.803 17.942 29.658 1.00 4.35 572 SER A C 1
ATOM 566 O O . SER A 1 82 ? -3.576 17.758 30.860 1.00 5.99 572 SER A O 1
ATOM 569 N N . GLU A 1 83 ? -4.001 16.958 28.798 1.00 4.63 573 GLU A N 1
ATOM 570 C CA . GLU A 1 83 ? -3.839 15.554 29.165 1.00 4.36 573 GLU A CA 1
ATOM 571 C C . GLU A 1 83 ? -2.441 15.159 29.661 1.00 5.45 573 GLU A C 1
ATOM 572 O O . GLU A 1 83 ? -2.289 14.426 30.650 1.00 7.39 573 GLU A O 1
ATOM 578 N N . VAL A 1 84 ? -1.415 15.629 28.977 1.00 2.47 574 VAL A N 1
ATOM 579 C CA . VAL A 1 84 ? -0.064 15.292 29.407 1.00 4.64 574 VAL A CA 1
ATOM 580 C C . VAL A 1 84 ? 0.187 15.959 30.744 1.00 6.22 574 VAL A C 1
ATOM 581 O O . VAL A 1 84 ? 0.684 15.328 31.646 1.00 2.49 574 VAL A O 1
ATOM 585 N N . MET A 1 85 ? -0.222 17.218 30.900 1.00 9.20 575 MET A N 1
ATOM 586 C CA . MET A 1 85 ? -0.102 17.867 32.214 1.00 5.83 575 MET A CA 1
ATOM 587 C C . MET A 1 85 ? -0.764 17.070 33.350 1.00 7.44 575 MET A C 1
ATOM 588 O O . MET A 1 85 ? -0.169 16.854 34.402 1.00 2.81 575 MET A O 1
ATOM 597 N N . LYS A 1 86 ? -2.003 16.617 33.126 1.00 6.91 576 LYS A N 1
ATOM 598 C CA . LYS A 1 86 ? -2.720 15.847 34.134 1.00 4.83 576 LYS A CA 1
ATOM 599 C C . LYS A 1 86 ? -2.025 14.574 34.464 1.00 4.20 576 LYS A C 1
ATOM 600 O O . LYS A 1 86 ? -1.856 14.283 35.636 1.00 10.47 576 LYS A O 1
ATOM 606 N N . LEU A 1 87 ? -1.548 13.833 33.463 1.00 5.60 577 LEU A N 1
ATOM 607 C CA . LEU A 1 87 ? -0.690 12.676 33.734 1.00 8.46 577 LEU A CA 1
ATOM 608 C C . LEU A 1 87 ? 0.528 12.996 34.597 1.00 4.58 577 LEU A C 1
ATOM 609 O O . LEU A 1 87 ? 0.814 12.264 35.557 1.00 5.61 577 LEU A O 1
ATOM 614 N N . LEU A 1 88 ? 1.301 14.020 34.251 1.00 5.07 578 LEU A N 1
ATOM 615 C CA . LEU A 1 88 ? 2.514 14.290 35.059 1.00 7.49 578 LEU A CA 1
ATOM 616 C C . LEU A 1 88 ? 2.136 14.744 36.466 1.00 7.75 578 LEU A C 1
ATOM 617 O O . LEU A 1 88 ? 2.853 14.398 37.451 1.00 8.45 578 LEU A O 1
ATOM 622 N N . LYS A 1 89 ? 1.042 15.523 36.578 1.00 5.83 579 LYS A N 1
ATOM 623 C CA . LYS A 1 89 ? 0.622 16.005 37.882 1.00 8.81 579 LYS A CA 1
ATOM 624 C C . LYS A 1 89 ? 0.328 14.816 38.811 1.00 10.65 579 LYS A C 1
ATOM 625 O O . LYS A 1 89 ? 0.673 14.850 39.991 1.00 10.02 579 LYS A O 1
ATOM 631 N N . SER A 1 90 ? -0.242 13.757 38.235 1.00 9.56 580 SER A N 1
ATOM 632 C CA . SER A 1 90 ? -0.634 12.557 38.975 1.00 12.32 580 SER A CA 1
ATOM 633 C C . SER A 1 90 ? 0.495 11.877 39.726 1.00 11.76 580 SER A C 1
ATOM 634 O O . SER A 1 90 ? 0.223 11.066 40.610 1.00 12.81 580 SER A O 1
ATOM 637 N N . PHE A 1 91 ? 1.749 12.152 39.362 1.00 7.33 581 PHE A N 1
ATOM 638 C CA . PHE A 1 91 ? 2.899 11.495 40.019 1.00 12.18 581 PHE A CA 1
ATOM 639 C C . PHE A 1 91 ? 3.276 12.153 41.342 1.00 14.00 581 PHE A C 1
ATOM 640 O O . PHE A 1 91 ? 3.971 11.551 42.167 1.00 11.09 581 PHE A O 1
ATOM 648 N N . GLY A 1 92 ? 2.852 13.397 41.528 1.00 16.98 582 GLY A N 1
ATOM 649 C CA . GLY A 1 92 ? 3.249 14.136 42.697 1.00 13.70 582 GLY A CA 1
ATOM 650 C C . GLY A 1 92 ? 4.757 14.207 42.751 1.00 15.03 582 GLY A C 1
ATOM 651 O O . GLY A 1 92 ? 5.409 14.588 41.774 1.00 14.24 582 GLY A O 1
ATOM 652 N N . GLU A 1 93 ? 5.308 13.823 43.894 1.00 13.80 583 GLU A N 1
ATOM 653 C CA . GLU A 1 93 ? 6.744 13.803 44.086 1.00 15.95 583 GLU A CA 1
ATOM 654 C C . GLU A 1 93 ? 7.344 12.423 43.815 1.00 15.07 583 GLU A C 1
ATOM 655 O O . GLU A 1 93 ? 8.527 12.202 44.025 1.00 18.35 583 GLU A O 1
ATOM 661 N N . ASP A 1 94 ? 6.548 11.486 43.331 1.00 14.89 584 ASP A N 1
ATOM 662 C CA . ASP A 1 94 ? 7.119 10.175 43.039 1.00 18.99 584 ASP A CA 1
ATOM 663 C C . ASP A 1 94 ? 7.939 10.186 41.736 1.00 16.89 584 ASP A C 1
ATOM 664 O O . ASP A 1 94 ? 7.887 11.143 40.960 1.00 14.45 584 ASP A O 1
ATOM 669 N N . GLU A 1 95 ? 8.710 9.117 41.539 1.00 12.13 585 GLU A N 1
ATOM 670 C CA . GLU A 1 95 ? 9.564 8.932 40.379 1.00 14.41 585 GLU A CA 1
ATOM 671 C C . GLU A 1 95 ? 8.730 8.932 39.109 1.00 11.06 585 GLU A C 1
ATOM 672 O O . GLU A 1 95 ? 7.759 8.216 39.012 1.00 12.15 585 GLU A O 1
ATOM 674 N N . ILE A 1 96 ? 9.112 9.780 38.169 1.00 8.19 586 ILE A N 1
ATOM 675 C CA . ILE A 1 96 ? 8.487 9.824 36.837 1.00 8.16 586 ILE A CA 1
ATOM 676 C C . ILE A 1 96 ? 9.496 9.263 35.838 1.00 6.79 586 ILE A C 1
ATOM 677 O O . ILE A 1 96 ? 10.723 9.502 35.941 1.00 10.17 586 ILE A O 1
ATOM 682 N N . GLU A 1 97 ? 8.989 8.462 34.908 1.00 9.78 587 GLU A N 1
ATOM 683 C CA . GLU A 1 97 ? 9.734 8.019 33.743 1.00 7.44 587 GLU A CA 1
ATOM 684 C C . GLU A 1 97 ? 8.900 8.478 32.568 1.00 12.29 587 GLU A C 1
ATOM 685 O O . GLU A 1 97 ? 7.699 8.216 32.537 1.00 7.29 587 GLU A O 1
ATOM 691 N N . MET A 1 98 ? 9.533 9.239 31.677 1.00 9.48 588 MET A N 1
ATOM 692 C CA . MET A 1 98 ? 8.995 9.554 30.384 1.00 10.34 588 MET A CA 1
ATOM 693 C C . MET A 1 98 ? 10.010 9.270 29.290 1.00 14.22 588 MET A C 1
ATOM 694 O O . MET A 1 98 ? 11.226 9.247 29.536 1.00 12.76 588 MET A O 1
ATOM 699 N N . LYS A 1 99 ? 9.515 9.004 28.087 1.00 9.31 589 LYS A N 1
ATOM 700 C CA . LYS A 1 99 ? 10.421 8.939 26.957 1.00 8.31 589 LYS A CA 1
ATOM 701 C C . LYS A 1 99 ? 10.217 10.144 26.059 1.00 10.53 589 LYS A C 1
ATOM 702 O O . LYS A 1 99 ? 9.079 10.539 25.717 1.00 5.36 589 LYS A O 1
ATOM 708 N N . VAL A 1 100 ? 11.345 10.713 25.670 1.00 5.14 590 VAL A N 1
ATOM 709 C CA . VAL A 1 100 ? 11.359 11.866 24.781 1.00 9.22 590 VAL A CA 1
ATOM 710 C C . VAL A 1 100 ? 12.159 11.603 23.497 1.00 14.42 590 VAL A C 1
ATOM 711 O O . VAL A 1 100 ? 13.111 10.798 23.464 1.00 13.53 590 VAL A O 1
ATOM 715 N N . VAL A 1 101 ? 11.798 12.325 22.446 1.00 11.82 591 VAL A N 1
ATOM 716 C CA . VAL A 1 101 ? 12.592 12.333 21.225 1.00 13.45 591 VAL A CA 1
ATOM 717 C C . VAL A 1 101 ? 12.921 13.789 20.880 1.00 11.28 591 VAL A C 1
ATOM 718 O O . VAL A 1 101 ? 12.082 14.674 21.045 1.00 10.55 591 VAL A O 1
ATOM 722 N N . SER A 1 102 ? 14.146 14.037 20.430 1.00 8.35 592 SER A N 1
ATOM 723 C CA . SER A 1 102 ? 14.547 15.386 20.054 1.00 9.36 592 SER A CA 1
ATOM 724 C C . SER A 1 102 ? 14.111 15.712 18.625 1.00 13.74 592 SER A C 1
ATOM 725 O O . SER A 1 102 ? 14.009 16.883 18.271 1.00 18.09 592 SER A O 1
ATOM 728 N N . LEU A 1 103 ? 13.890 14.680 17.799 1.00 17.39 593 LEU A N 1
ATOM 729 C CA . LEU A 1 103 ? 13.378 14.838 16.428 1.00 18.65 593 LEU A CA 1
ATOM 730 C C . LEU A 1 103 ? 12.201 13.923 16.183 1.00 18.05 593 LEU A C 1
ATOM 731 O O . LEU A 1 103 ? 12.300 12.705 16.370 1.00 24.21 593 LEU A O 1
ATOM 736 N N . LEU A 1 104 ? 11.105 14.497 15.715 1.00 18.32 594 LEU A N 1
ATOM 737 C CA . LEU A 1 104 ? 9.883 13.758 15.516 1.00 26.84 594 LEU A CA 1
ATOM 738 C C . LEU A 1 104 ? 9.817 13.247 14.088 1.00 31.89 594 LEU A C 1
ATOM 739 O O . LEU A 1 104 ? 10.680 12.473 13.672 1.00 39.93 594 LEU A O 1
ATOM 744 N N . MET B 1 1 ? 9.079 20.462 53.470 1.00 34.33 -22 MET B N 1
ATOM 745 C CA . MET B 1 1 ? 8.577 20.614 52.070 1.00 35.57 -22 MET B CA 1
ATOM 746 C C . MET B 1 1 ? 9.596 21.354 51.183 1.00 35.56 -22 MET B C 1
ATOM 747 O O . MET B 1 1 ? 10.494 20.737 50.591 1.00 34.08 -22 MET B O 1
ATOM 749 N N . HIS B 1 2 ? 9.458 22.677 51.126 1.00 34.53 -21 HIS B N 1
ATOM 750 C CA . HIS B 1 2 ? 10.280 23.527 50.277 1.00 29.99 -21 HIS B CA 1
ATOM 751 C C . HIS B 1 2 ? 11.693 23.706 50.854 1.00 30.62 -21 HIS B C 1
ATOM 752 O O . HIS B 1 2 ? 11.858 23.960 52.051 1.00 34.33 -21 HIS B O 1
ATOM 759 N N . HIS B 1 3 ? 12.701 23.567 49.995 1.00 23.38 -20 HIS B N 1
ATOM 760 C CA . HIS B 1 3 ? 14.089 23.885 50.353 1.00 21.72 -20 HIS B CA 1
ATOM 761 C C . HIS B 1 3 ? 14.569 25.043 49.493 1.00 24.24 -20 HIS B C 1
ATOM 762 O O . HIS B 1 3 ? 14.156 25.189 48.336 1.00 25.13 -20 HIS B O 1
ATOM 769 N N . HIS B 1 4 ? 15.433 25.873 50.062 1.00 26.56 -19 HIS B N 1
ATOM 770 C CA . HIS B 1 4 ? 16.114 26.884 49.279 1.00 27.15 -19 HIS B CA 1
ATOM 771 C C . HIS B 1 4 ? 17.299 26.213 48.616 1.00 29.84 -19 HIS B C 1
ATOM 772 O O . HIS B 1 4 ? 18.042 25.462 49.267 1.00 22.33 -19 HIS B O 1
ATOM 779 N N . HIS B 1 5 ? 17.451 26.478 47.318 1.00 27.66 -18 HIS B N 1
ATOM 780 C CA . HIS B 1 5 ? 18.589 26.008 46.550 1.00 27.31 -18 HIS B CA 1
ATOM 781 C C . HIS B 1 5 ? 19.398 27.205 46.108 1.00 24.55 -18 HIS B C 1
ATOM 782 O O . HIS B 1 5 ? 18.963 28.011 45.273 1.00 22.13 -18 HIS B O 1
ATOM 789 N N . HIS B 1 6 ? 20.585 27.313 46.678 1.00 24.33 -17 HIS B N 1
ATOM 790 C CA . HIS B 1 6 ? 21.467 28.425 46.387 1.00 25.49 -17 HIS B CA 1
ATOM 791 C C . HIS B 1 6 ? 22.214 28.242 45.059 1.00 23.99 -17 HIS B C 1
ATOM 792 O O . HIS B 1 6 ? 23.219 27.520 44.976 1.00 20.58 -17 HIS B O 1
ATOM 799 N N . HIS B 1 7 ? 21.698 28.908 44.033 1.00 22.65 -16 HIS B N 1
ATOM 800 C CA . HIS B 1 7 ? 22.364 29.031 42.747 1.00 19.66 -16 HIS B CA 1
ATOM 801 C C . HIS B 1 7 ? 21.655 30.091 41.913 1.00 21.41 -16 HIS B C 1
ATOM 802 O O . HIS B 1 7 ? 20.580 30.565 42.297 1.00 18.86 -16 HIS B O 1
ATOM 809 N N . SER B 1 8 ? 22.240 30.443 40.768 1.00 19.43 -15 SER B N 1
ATOM 810 C CA . SER B 1 8 ? 21.630 31.422 39.846 1.00 23.18 -15 SER B CA 1
ATOM 811 C C . SER B 1 8 ? 20.214 31.001 39.430 1.00 18.68 -15 SER B C 1
ATOM 812 O O . SER B 1 8 ? 19.850 29.820 39.486 1.00 14.96 -15 SER B O 1
ATOM 815 N N . SER B 1 9 ? 19.428 31.965 38.979 1.00 20.08 -14 SER B N 1
ATOM 816 C CA . SER B 1 9 ? 18.029 31.689 38.737 1.00 15.94 -14 SE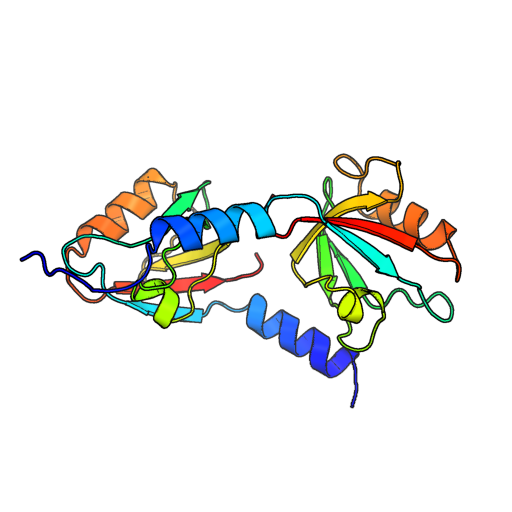R B CA 1
ATOM 817 C C . SER B 1 9 ? 17.882 30.744 37.539 1.00 15.40 -14 SER B C 1
ATOM 818 O O . SER B 1 9 ? 18.299 31.057 36.425 1.00 13.50 -14 SER B O 1
ATOM 821 N N . GLY B 1 10 ? 17.293 29.580 37.791 1.00 10.67 -13 GLY B N 1
ATOM 822 C CA . GLY B 1 10 ? 17.009 28.607 36.737 1.00 11.07 -13 GLY B CA 1
ATOM 823 C C . GLY B 1 10 ? 16.016 29.184 35.742 1.00 11.98 -13 GLY B C 1
ATOM 824 O O . GLY B 1 10 ? 16.065 28.859 34.561 1.00 11.37 -13 GLY B O 1
ATOM 825 N N . VAL B 1 11 ? 15.133 30.069 36.206 1.00 11.35 -12 VAL B N 1
ATOM 826 C CA . VAL B 1 11 ? 14.160 30.676 35.307 1.00 10.68 -12 VAL B CA 1
ATOM 827 C C . VAL B 1 11 ? 14.892 31.670 34.389 1.00 10.50 -12 VAL B C 1
ATOM 828 O O . VAL B 1 11 ? 14.673 31.697 33.177 1.00 10.37 -12 VAL B O 1
ATOM 832 N N . ASP B 1 12 ? 15.800 32.450 34.954 1.00 10.57 -11 ASP B N 1
ATOM 833 C CA . ASP B 1 12 ? 16.609 33.349 34.127 1.00 13.37 -11 ASP B CA 1
ATOM 834 C C . ASP B 1 12 ? 17.336 32.553 33.030 1.00 12.93 -11 ASP B C 1
ATOM 835 O O . ASP B 1 12 ? 17.203 32.858 31.839 1.00 11.49 -11 ASP B O 1
ATOM 840 N N . LEU B 1 13 ? 18.047 31.509 33.429 1.00 10.88 -10 LEU B N 1
ATOM 841 C CA . LEU B 1 13 ? 18.865 30.754 32.497 1.00 10.37 -10 LEU B CA 1
ATOM 842 C C . LEU B 1 13 ? 18.005 30.076 31.440 1.00 9.19 -10 LEU B C 1
ATOM 843 O O . LEU B 1 13 ? 18.286 30.187 30.242 1.00 10.82 -10 LEU B O 1
ATOM 848 N N . GLY B 1 14 ? 16.964 29.378 31.897 1.00 9.75 -9 GLY B N 1
ATOM 849 C CA . GLY B 1 14 ? 16.087 28.634 31.023 1.00 11.34 -9 GLY B CA 1
ATOM 850 C C . GLY B 1 14 ? 15.386 29.511 30.015 1.00 8.90 -9 GLY B C 1
ATOM 851 O O . GLY B 1 14 ? 15.172 29.109 28.857 1.00 11.69 -9 GLY B O 1
ATOM 852 N N . THR B 1 15 ? 14.997 30.718 30.423 1.00 7.18 -8 THR B N 1
ATOM 853 C CA . THR B 1 15 ? 14.284 31.570 29.485 1.00 7.37 -8 THR B CA 1
ATOM 854 C C . THR B 1 15 ? 15.242 32.190 28.505 1.00 10.83 -8 THR B C 1
ATOM 855 O O . THR B 1 15 ? 14.858 32.481 27.366 1.00 14.40 -8 THR B O 1
ATOM 859 N N . GLU B 1 16 ? 16.492 32.384 28.936 1.00 11.70 -7 GLU B N 1
ATOM 860 C CA . GLU B 1 16 ? 17.537 32.847 28.062 1.00 16.86 -7 GLU B CA 1
ATOM 861 C C . GLU B 1 16 ? 17.828 31.786 27.005 1.00 14.73 -7 GLU B C 1
ATOM 862 O O . GLU B 1 16 ? 17.990 32.104 25.822 1.00 15.13 -7 GLU B O 1
ATOM 868 N N . ASN B 1 17 ? 17.892 30.531 27.442 1.00 13.33 -6 ASN B N 1
ATOM 869 C CA . ASN B 1 17 ? 18.158 29.415 26.540 1.00 13.30 -6 ASN B CA 1
ATOM 870 C C . ASN B 1 17 ? 17.079 29.396 25.460 1.00 15.69 -6 ASN B C 1
ATOM 871 O O . ASN B 1 17 ? 17.347 29.240 24.276 1.00 13.96 -6 ASN B O 1
ATOM 876 N N . LEU B 1 18 ? 15.852 29.641 25.878 1.00 15.02 -5 LEU B N 1
ATOM 877 C CA . LEU B 1 18 ? 14.710 29.575 24.989 1.00 11.30 -5 LEU B CA 1
ATOM 878 C C . LEU B 1 18 ? 14.792 30.664 23.920 1.00 14.65 -5 LEU B C 1
ATOM 879 O O . LEU B 1 18 ? 14.497 30.440 22.722 1.00 17.59 -5 LEU B O 1
ATOM 884 N N . TYR B 1 19 ? 15.170 31.861 24.348 1.00 12.70 -4 TYR B N 1
ATOM 885 C CA . TYR B 1 19 ? 15.424 32.949 23.430 1.00 19.67 -4 TYR B CA 1
ATOM 886 C C . TYR B 1 19 ? 16.463 32.543 22.378 1.00 19.77 -4 TYR B C 1
ATOM 887 O O . TYR B 1 19 ? 16.191 32.657 21.177 1.00 18.59 -4 TYR B O 1
ATOM 896 N N . PHE B 1 20 ? 17.624 32.053 22.832 1.00 18.49 -3 PHE B N 1
ATOM 897 C CA . PHE B 1 20 ? 18.701 31.577 21.942 1.00 19.62 -3 PHE B CA 1
ATOM 898 C C . PHE B 1 20 ? 18.186 30.584 20.894 1.00 20.56 -3 PHE B C 1
ATOM 899 O O . PHE B 1 20 ? 18.478 30.725 19.699 1.00 20.23 -3 PHE B O 1
ATOM 907 N N . GLN B 1 21 ? 17.415 29.598 21.339 1.00 18.64 -2 GLN B N 1
ATOM 908 C CA . GLN B 1 21 ? 16.928 28.535 20.452 1.00 16.25 -2 GLN B CA 1
ATOM 909 C C . GLN B 1 21 ? 15.797 28.998 19.537 1.00 15.58 -2 GLN B C 1
ATOM 910 O O . GLN B 1 21 ? 15.550 28.378 18.495 1.00 15.82 -2 GLN B O 1
ATOM 916 N N . SER B 1 22 ? 15.130 30.086 19.912 1.00 12.05 -1 SER B N 1
ATOM 917 C CA . SER B 1 22 ? 13.933 30.547 19.213 1.00 15.38 -1 SER B CA 1
ATOM 918 C C . SER B 1 22 ? 14.190 31.712 18.253 1.00 17.78 -1 SER B C 1
ATOM 919 O O . SER B 1 22 ? 13.450 31.900 17.287 1.00 21.34 -1 SER B O 1
ATOM 922 N N . MET B 1 23 ? 15.227 32.497 18.508 1.00 18.63 0 MET B N 1
ATOM 923 C CA . MET B 1 23 ? 15.528 33.634 17.637 1.00 21.79 0 MET B CA 1
ATOM 924 C C . MET B 1 23 ? 16.360 33.192 16.425 1.00 21.41 0 MET B C 1
ATOM 925 O O . MET B 1 23 ? 17.366 32.481 16.588 1.00 16.83 0 MET B O 1
ATOM 930 N N . PRO B 1 24 ? 15.954 33.636 15.211 1.00 20.95 514 PRO B N 1
ATOM 931 C CA . PRO B 1 24 ? 16.714 33.314 14.001 1.00 18.53 514 PRO B CA 1
ATOM 932 C C . PRO B 1 24 ? 18.205 33.660 14.141 1.00 17.96 514 PRO B C 1
ATOM 933 O O . PRO B 1 24 ? 18.561 34.773 14.546 1.00 16.34 514 PRO B O 1
ATOM 937 N N . ARG B 1 25 ? 19.058 32.692 13.844 1.00 9.85 515 ARG B N 1
ATOM 938 C CA . ARG B 1 25 ? 20.496 32.928 13.799 1.00 13.96 515 ARG B CA 1
ATOM 939 C C . ARG B 1 25 ? 21.121 32.634 12.437 1.00 11.86 515 ARG B C 1
ATOM 940 O O . ARG B 1 25 ? 20.776 31.665 11.774 1.00 8.29 515 ARG B O 1
ATOM 948 N N . SER B 1 26 ? 22.116 33.454 12.111 1.00 16.03 516 SER B N 1
ATOM 949 C CA . SER B 1 26 ? 22.789 33.487 10.822 1.00 13.37 516 SER B CA 1
ATOM 950 C C . SER B 1 26 ? 23.884 32.458 10.734 1.00 10.12 516 SER B C 1
ATOM 951 O O . SER B 1 26 ? 24.766 32.391 11.605 1.00 13.31 516 SER B O 1
ATOM 954 N N . ILE B 1 27 ? 23.793 31.622 9.706 1.00 7.55 517 ILE B N 1
ATOM 955 C CA . ILE B 1 27 ? 24.729 30.565 9.410 1.00 14.30 517 ILE B CA 1
ATOM 956 C C . ILE B 1 27 ? 25.355 30.914 8.054 1.00 16.83 517 ILE B C 1
ATOM 957 O O . ILE B 1 27 ? 24.664 30.958 7.043 1.00 15.50 517 ILE B O 1
ATOM 962 N N . ARG B 1 28 ? 26.655 31.186 8.032 1.00 12.82 518 ARG B N 1
ATOM 963 C CA . ARG B 1 28 ? 27.354 31.444 6.770 1.00 12.96 518 ARG B CA 1
ATOM 964 C C . ARG B 1 28 ? 28.243 30.257 6.451 1.00 16.33 518 ARG B C 1
ATOM 965 O O . ARG B 1 28 ? 29.078 29.846 7.271 1.00 11.48 518 ARG B O 1
ATOM 969 N N . PHE B 1 29 ? 28.063 29.704 5.264 1.00 13.29 519 PHE B N 1
ATOM 970 C CA . PHE B 1 29 ? 28.704 28.457 4.897 1.00 17.83 519 PHE B CA 1
ATOM 971 C C . PHE B 1 29 ? 28.780 28.272 3.384 1.00 16.70 519 PHE B C 1
ATOM 972 O O . PHE B 1 29 ? 28.224 29.049 2.606 1.00 16.21 519 PHE B O 1
ATOM 980 N N . THR B 1 30 ? 29.490 27.222 2.989 1.00 19.32 520 THR B N 1
ATOM 981 C CA . THR B 1 30 ? 29.712 26.915 1.599 1.00 19.83 520 THR B CA 1
ATOM 982 C C . THR B 1 30 ? 29.469 25.439 1.390 1.00 21.16 520 THR B C 1
ATOM 983 O O . THR B 1 30 ? 29.665 24.645 2.304 1.00 21.37 520 THR B O 1
ATOM 987 N N . ALA B 1 31 ? 28.948 25.101 0.217 1.00 25.50 521 ALA B N 1
ATOM 988 C CA . ALA B 1 31 ? 28.856 23.715 -0.217 1.00 28.81 521 ALA B CA 1
ATOM 989 C C . ALA B 1 31 ? 30.065 23.426 -1.104 1.00 30.05 521 ALA B C 1
ATOM 990 O O . ALA B 1 31 ? 29.987 23.573 -2.320 1.00 34.51 521 ALA B O 1
ATOM 992 N N . GLU B 1 32 ? 31.177 23.048 -0.480 1.00 30.95 522 GLU B N 1
ATOM 993 C CA . GLU B 1 32 ? 32.403 22.651 -1.191 1.00 32.63 522 GLU B CA 1
ATOM 994 C C . GLU B 1 32 ? 32.109 21.565 -2.231 1.00 31.96 522 GLU B C 1
ATOM 995 O O . GLU B 1 32 ? 31.609 20.488 -1.884 1.00 35.67 522 GLU B O 1
ATOM 997 N N . GLU B 1 33 ? 32.399 21.869 -3.498 1.00 26.63 523 GLU B N 1
ATOM 998 C CA . GLU B 1 33 ? 32.093 20.986 -4.639 1.00 27.92 523 GLU B CA 1
ATOM 999 C C . GLU B 1 33 ? 30.601 20.790 -4.880 1.00 26.97 523 GLU B C 1
ATOM 1000 O O . GLU B 1 33 ? 30.202 19.782 -5.461 1.00 24.93 523 GLU B O 1
ATOM 1002 N N . GLY B 1 34 ? 29.785 21.750 -4.446 1.00 25.19 524 GLY B N 1
ATOM 1003 C CA . GLY B 1 34 ? 28.325 21.657 -4.560 1.00 25.45 524 GLY B CA 1
ATOM 1004 C C . GLY B 1 34 ? 27.664 20.704 -3.558 1.00 21.41 524 GLY B C 1
ATOM 1005 O O . GLY B 1 34 ? 26.424 20.545 -3.558 1.00 18.45 524 GLY B O 1
ATOM 1006 N N . ASP B 1 35 ? 28.497 20.069 -2.730 1.00 11.29 525 ASP B N 1
ATOM 1007 C CA . ASP B 1 35 ? 28.082 19.160 -1.651 1.00 13.16 525 ASP B CA 1
ATOM 1008 C C . ASP B 1 35 ? 27.657 20.010 -0.417 1.00 12.23 525 ASP B C 1
ATOM 1009 O O . ASP B 1 35 ? 28.491 20.651 0.216 1.00 14.67 525 ASP B O 1
ATOM 1014 N N . LEU B 1 36 ? 26.351 20.032 -0.131 1.00 9.93 526 LEU B N 1
ATOM 1015 C CA . LEU B 1 36 ? 25.781 20.893 0.913 1.00 9.20 526 LEU B CA 1
ATOM 1016 C C . LEU B 1 36 ? 26.088 20.318 2.300 1.00 9.06 526 LEU B C 1
ATOM 1017 O O . LEU B 1 36 ? 26.262 21.062 3.245 1.00 14.82 526 LEU B O 1
ATOM 1022 N N . GLY B 1 37 ? 26.176 18.993 2.404 1.00 10.72 527 GLY B N 1
ATOM 1023 C CA . GLY B 1 37 ? 26.492 18.330 3.662 1.00 15.66 527 GLY B CA 1
ATOM 1024 C C . GLY B 1 37 ? 25.316 18.041 4.569 1.00 14.96 527 GLY B C 1
ATOM 1025 O O . GLY B 1 37 ? 25.495 17.495 5.670 1.00 12.72 527 GLY B O 1
ATOM 1026 N N . PHE B 1 38 ? 24.109 18.394 4.141 1.00 7.47 528 PHE B N 1
ATOM 1027 C CA . PHE B 1 38 ? 22.927 18.038 4.927 1.00 6.82 528 PHE B CA 1
ATOM 1028 C C . PHE B 1 38 ? 21.777 17.691 4.041 1.00 6.45 528 PHE B C 1
ATOM 1029 O O . PHE B 1 38 ? 21.735 18.147 2.914 1.00 7.70 528 PHE B O 1
ATOM 1037 N N . THR B 1 39 ? 20.860 16.879 4.552 1.00 6.08 529 THR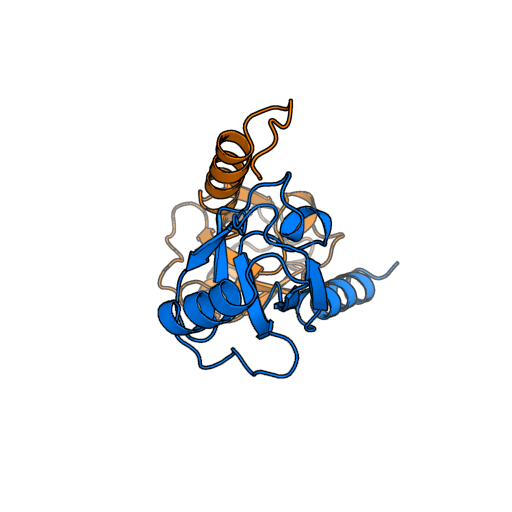 B N 1
ATOM 1038 C CA . THR B 1 39 ? 19.568 16.703 3.901 1.00 5.92 529 THR B CA 1
ATOM 1039 C C . THR B 1 39 ? 18.509 17.566 4.551 1.00 9.00 529 THR B C 1
ATOM 1040 O O . THR B 1 39 ? 18.714 18.179 5.600 1.00 4.70 529 THR B O 1
ATOM 1044 N N . LEU B 1 40 ? 17.371 17.649 3.884 1.00 5.35 530 LEU B N 1
ATOM 1045 C CA . LEU B 1 40 ? 16.285 18.524 4.267 1.00 6.00 530 LEU B CA 1
ATOM 1046 C C . LEU B 1 40 ? 15.020 17.684 4.354 1.00 3.78 530 LEU B C 1
ATOM 1047 O O . LEU B 1 40 ? 14.932 16.635 3.726 1.00 4.02 530 LEU B O 1
ATOM 1052 N N . ARG B 1 41 ? 14.049 18.167 5.106 1.00 7.16 531 ARG B N 1
ATOM 1053 C CA . ARG B 1 41 ? 12.821 17.412 5.386 1.00 10.55 531 ARG B CA 1
ATOM 1054 C C . ARG B 1 41 ? 11.674 18.365 5.658 1.00 10.30 531 ARG B C 1
ATOM 1055 O O . ARG B 1 41 ? 11.878 19.430 6.215 1.00 8.12 531 ARG B O 1
ATOM 1063 N N . GLY B 1 42 ? 10.468 17.985 5.245 1.00 11.47 532 GLY B N 1
ATOM 1064 C CA . GLY B 1 42 ? 9.286 18.770 5.544 1.00 10.62 532 GLY B CA 1
ATOM 1065 C C . GLY B 1 42 ? 9.166 20.034 4.716 1.00 12.87 532 GLY B C 1
ATOM 1066 O O . GLY B 1 42 ? 10.034 20.329 3.885 1.00 11.31 532 GLY B O 1
ATOM 1067 N N . ASN B 1 43 ? 8.096 20.783 4.985 1.00 14.51 533 ASN B N 1
ATOM 1068 C CA . ASN B 1 43 ? 7.722 21.961 4.219 1.00 13.65 533 ASN B CA 1
ATOM 1069 C C . ASN B 1 43 ? 7.329 23.090 5.160 1.00 12.98 533 ASN B C 1
ATOM 1070 O O . ASN B 1 43 ? 6.694 22.872 6.179 1.00 11.47 533 ASN B O 1
ATOM 1075 N N . ALA B 1 44 ? 7.716 24.304 4.819 1.00 12.65 534 ALA B N 1
ATOM 1076 C CA . ALA B 1 44 ? 7.097 25.489 5.377 1.00 12.34 534 ALA B CA 1
ATOM 1077 C C . ALA B 1 44 ? 7.012 25.525 6.898 1.00 13.37 534 ALA B C 1
ATOM 1078 O O . ALA B 1 44 ? 5.917 25.524 7.463 1.00 13.70 534 ALA B O 1
ATOM 1080 N N . PRO B 1 45 ? 8.160 25.603 7.571 1.00 12.61 535 PRO B N 1
ATOM 1081 C CA . PRO B 1 45 ? 9.486 25.671 7.020 1.00 8.62 535 PRO B CA 1
ATOM 1082 C C . PRO B 1 45 ? 10.077 24.294 6.814 1.00 10.25 535 PRO B C 1
ATOM 1083 O O . PRO B 1 45 ? 9.606 23.297 7.398 1.00 10.08 535 PRO B O 1
ATOM 1087 N N . VAL B 1 46 ? 11.132 24.264 6.014 1.00 6.98 536 VAL B N 1
ATOM 1088 C CA . VAL B 1 46 ? 11.940 23.071 5.804 1.00 8.35 536 VAL B CA 1
ATOM 1089 C C . VAL B 1 46 ? 12.948 22.944 6.946 1.00 10.05 536 VAL B C 1
ATOM 1090 O O . VAL B 1 46 ? 13.479 23.927 7.466 1.00 11.09 536 VAL B O 1
ATOM 1094 N N . GLN B 1 47 ? 13.231 21.703 7.299 1.00 5.55 537 GLN B N 1
ATOM 1095 C CA . GLN B 1 47 ? 14.109 21.356 8.397 1.00 9.72 537 GLN B CA 1
ATOM 1096 C C . GLN B 1 47 ? 15.391 20.692 7.898 1.00 10.41 537 GLN B C 1
ATOM 1097 O O . GLN B 1 47 ? 15.360 19.900 6.955 1.00 7.62 537 GLN B O 1
ATOM 1103 N N . VAL B 1 48 ? 16.521 21.040 8.503 1.00 5.55 538 VAL B N 1
ATOM 1104 C CA . VAL B 1 48 ? 17.766 20.281 8.396 1.00 6.39 538 VAL B CA 1
ATOM 1105 C C . VAL B 1 48 ? 17.573 18.889 9.036 1.00 14.07 538 VAL B C 1
ATOM 1106 O O . VAL B 1 48 ? 17.083 18.777 10.154 1.00 13.05 538 VAL B O 1
ATOM 1110 N N . HIS B 1 49 ? 17.908 17.822 8.315 1.00 11.73 539 HIS B N 1
ATOM 1111 C CA . HIS B 1 49 ? 17.731 16.497 8.854 1.00 5.88 539 HIS B CA 1
ATOM 1112 C C . HIS B 1 49 ? 19.108 15.880 9.070 1.00 6.08 539 HIS B C 1
ATOM 1113 O O . HIS B 1 49 ? 19.764 16.199 10.060 1.00 11.87 539 HIS B O 1
ATOM 1120 N N . PHE B 1 50 ? 19.593 15.049 8.157 1.00 7.83 540 PHE B N 1
ATOM 1121 C CA . PHE B 1 50 ? 20.986 14.573 8.253 1.00 5.66 540 PHE B CA 1
ATOM 1122 C C . PHE B 1 50 ? 21.978 15.726 8.138 1.00 4.88 540 PHE B C 1
ATOM 1123 O O . PHE B 1 50 ? 21.830 16.587 7.276 1.00 6.24 540 PHE B O 1
ATOM 1131 N N . LEU B 1 51 ? 23.032 15.725 8.957 1.00 5.25 541 LEU B N 1
ATOM 1132 C CA . LEU B 1 51 ? 23.993 16.769 8.897 1.00 4.97 541 LEU B CA 1
ATOM 1133 C C . LEU B 1 51 ? 25.381 16.194 9.141 1.00 7.53 541 LEU B C 1
ATOM 1134 O O . LEU B 1 51 ? 25.650 15.584 10.157 1.00 8.27 541 LEU B O 1
ATOM 1139 N N . ASP B 1 52 ? 26.235 16.360 8.154 1.00 8.86 542 ASP B N 1
ATOM 1140 C CA . ASP B 1 52 ? 27.616 15.886 8.244 1.00 6.39 542 ASP B CA 1
ATOM 1141 C C . ASP B 1 52 ? 28.324 16.798 9.210 1.00 10.25 542 ASP B C 1
ATOM 1142 O O . ASP B 1 52 ? 28.351 18.004 8.997 1.00 8.25 542 ASP B O 1
ATOM 1147 N N . PRO B 1 53 ? 28.877 16.237 10.301 1.00 9.82 543 PRO B N 1
ATOM 1148 C CA . PRO B 1 53 ? 29.513 17.110 11.295 1.00 8.66 543 PRO B CA 1
ATOM 1149 C C . PRO B 1 53 ? 30.785 17.791 10.781 1.00 13.43 543 PRO B C 1
ATOM 1150 O O . PRO B 1 53 ? 31.227 18.786 11.354 1.00 14.38 543 PRO B O 1
ATOM 1154 N N . TYR B 1 54 ? 31.358 17.280 9.695 1.00 10.82 544 TYR B N 1
ATOM 1155 C CA . TYR B 1 54 ? 32.523 17.922 9.090 1.00 12.03 544 TYR B CA 1
ATOM 1156 C C . TYR B 1 54 ? 32.190 19.055 8.116 1.00 12.45 544 TYR B C 1
ATOM 1157 O O . TYR B 1 54 ? 33.080 19.804 7.748 1.00 15.72 544 TYR B O 1
ATOM 1166 N N . CYS B 1 55 ? 30.929 19.190 7.686 1.00 13.35 545 CYS B N 1
ATOM 1167 C CA . CYS B 1 55 ? 30.603 20.240 6.738 1.00 9.84 545 CYS B CA 1
ATOM 1168 C C . CYS B 1 55 ? 30.621 21.629 7.361 1.00 11.88 545 CYS B C 1
ATOM 1169 O O . CYS B 1 55 ? 30.593 21.773 8.603 1.00 11.81 545 CYS B O 1
ATOM 1172 N N . SER B 1 56 ? 30.736 22.643 6.496 1.00 9.53 546 SER B N 1
ATOM 1173 C CA . SER B 1 56 ? 30.835 24.044 6.931 1.00 10.16 546 SER B CA 1
ATOM 1174 C C . SER B 1 56 ? 29.555 24.505 7.617 1.00 12.08 546 SER B C 1
ATOM 1175 O O . SER B 1 56 ? 29.610 25.272 8.550 1.00 14.87 546 SER B O 1
ATOM 1178 N N . ALA B 1 57 ? 28.396 24.026 7.169 1.00 14.88 547 ALA B N 1
ATOM 1179 C CA . ALA B 1 57 ? 27.144 24.350 7.849 1.00 13.21 547 ALA B CA 1
ATOM 1180 C C . ALA B 1 57 ? 27.178 23.866 9.309 1.00 11.00 547 ALA B C 1
ATOM 1181 O O . ALA B 1 57 ? 26.742 24.566 10.235 1.00 8.90 547 ALA B O 1
ATOM 1183 N N . SER B 1 58 ? 27.709 22.675 9.537 1.00 7.83 548 SER B N 1
ATOM 1184 C CA . SER B 1 58 ? 27.808 22.184 10.898 1.00 8.45 548 SER B CA 1
ATOM 1185 C C . SER B 1 58 ? 28.790 23.033 11.688 1.00 10.01 548 SER B C 1
ATOM 1186 O O . SER B 1 58 ? 28.490 23.468 12.794 1.00 10.27 548 SER B O 1
ATOM 1189 N N . VAL B 1 59 ? 29.972 23.260 11.123 1.00 10.48 549 VAL B N 1
ATOM 1190 C CA . VAL B 1 59 ? 30.970 24.058 11.800 1.00 12.37 549 VAL B CA 1
ATOM 1191 C C . VAL B 1 59 ? 30.406 25.456 12.153 1.00 14.90 549 VAL B C 1
ATOM 1192 O O . VAL B 1 59 ? 30.707 26.024 13.202 1.00 12.20 549 VAL B O 1
ATOM 1196 N N . ALA B 1 60 ? 29.531 25.974 11.309 1.00 17.12 550 ALA B N 1
ATOM 1197 C CA . ALA B 1 60 ? 28.894 27.267 11.554 1.00 16.74 550 ALA B CA 1
ATOM 1198 C C . ALA B 1 60 ? 27.777 27.203 12.623 1.00 14.22 550 ALA B C 1
ATOM 1199 O O . ALA B 1 60 ? 27.283 28.238 13.089 1.00 18.76 550 ALA B O 1
ATOM 1201 N N . GLY B 1 61 ? 27.379 25.990 13.008 1.00 11.50 551 GLY B N 1
ATOM 1202 C CA . GLY B 1 61 ? 26.493 25.794 14.136 1.00 9.65 551 GLY B CA 1
ATOM 1203 C C . GLY B 1 61 ? 25.084 25.351 13.801 1.00 11.47 551 GLY B C 1
ATOM 1204 O O . GLY B 1 61 ? 24.253 25.279 14.693 1.00 10.97 551 GLY B O 1
ATOM 1205 N N . ALA B 1 62 ? 24.825 25.058 12.527 1.00 12.08 552 ALA B N 1
ATOM 1206 C CA . ALA B 1 62 ? 23.600 24.413 12.121 1.00 12.19 552 ALA B CA 1
ATOM 1207 C C . ALA B 1 62 ? 23.527 23.102 12.898 1.00 12.72 552 ALA B C 1
ATOM 1208 O O . ALA B 1 62 ? 24.576 22.520 13.243 1.00 12.82 552 ALA B O 1
ATOM 1210 N N . ARG B 1 63 ? 22.306 22.688 13.231 1.00 12.62 553 ARG B N 1
ATOM 1211 C CA . ARG B 1 63 ? 22.054 21.400 13.863 1.00 11.94 553 ARG B CA 1
ATOM 1212 C C . ARG B 1 63 ? 20.878 20.647 13.258 1.00 10.34 553 ARG B C 1
ATOM 1213 O O . ARG B 1 63 ? 19.957 21.226 12.688 1.00 12.18 553 ARG B O 1
ATOM 1216 N N . GLU B 1 64 ? 20.910 19.333 13.426 1.00 10.41 554 GLU B N 1
ATOM 1217 C CA . GLU B 1 64 ? 19.789 18.495 13.041 1.00 10.61 554 GLU B CA 1
ATOM 1218 C C . GLU B 1 64 ? 18.464 18.999 13.659 1.00 11.34 554 GLU B C 1
ATOM 1219 O O . GLU B 1 64 ? 18.392 19.378 14.821 1.00 10.20 554 GLU B O 1
ATOM 1225 N N . GLY B 1 65 ? 17.417 19.035 12.856 1.00 7.95 555 GLY B N 1
ATOM 1226 C CA . GLY B 1 65 ? 16.147 19.546 13.327 1.00 9.85 555 GLY B CA 1
ATOM 1227 C C . GLY B 1 65 ? 15.962 21.050 13.198 1.00 10.26 555 GLY B C 1
ATOM 1228 O O . GLY B 1 65 ? 14.836 21.498 13.298 1.00 8.62 555 GLY B O 1
ATOM 1229 N N . ASP B 1 66 ? 17.031 21.830 12.972 1.00 10.17 556 ASP B N 1
ATOM 1230 C CA . ASP B 1 66 ? 16.876 23.297 12.739 1.00 6.46 556 ASP B CA 1
ATOM 1231 C C . ASP B 1 66 ? 15.940 23.612 11.574 1.00 6.65 556 ASP B C 1
ATOM 1232 O O . ASP B 1 66 ? 15.916 22.900 10.545 1.00 10.28 556 ASP B O 1
ATOM 1237 N N . TYR B 1 67 ? 15.140 24.658 11.737 1.00 4.07 557 TYR B N 1
ATOM 1238 C CA . TYR B 1 67 ? 14.246 25.094 10.687 1.00 4.44 557 TYR B CA 1
ATOM 1239 C C . TYR B 1 67 ? 14.881 26.264 9.942 1.00 3.99 557 TYR B C 1
ATOM 1240 O O . TYR B 1 67 ? 15.395 27.174 10.574 1.00 9.12 557 TYR B O 1
ATOM 1249 N N . ILE B 1 68 ? 14.826 26.228 8.618 1.00 7.50 558 ILE B N 1
ATOM 1250 C CA . ILE B 1 68 ? 15.417 27.292 7.771 1.00 4.08 558 ILE B CA 1
ATOM 1251 C C . ILE B 1 68 ? 14.364 28.343 7.576 1.00 6.46 558 ILE B C 1
ATOM 1252 O O . ILE B 1 68 ? 13.285 28.062 7.024 1.00 10.78 558 ILE B O 1
ATOM 1257 N N . VAL B 1 69 ? 14.631 29.560 8.024 1.00 5.87 559 VAL B N 1
ATOM 1258 C CA . VAL B 1 69 ? 13.563 30.576 7.950 1.00 8.37 559 VAL B CA 1
ATOM 1259 C C . VAL B 1 69 ? 13.845 31.607 6.867 1.00 4.96 559 VAL B C 1
ATOM 1260 O O . VAL B 1 69 ? 12.910 32.223 6.334 1.00 7.18 559 VAL B O 1
ATOM 1264 N N . SER B 1 70 ? 15.127 31.757 6.524 1.00 4.87 560 SER B N 1
ATOM 1265 C CA . SER B 1 70 ? 15.554 32.629 5.425 1.00 6.09 560 SER B CA 1
ATOM 1266 C C . SER B 1 70 ? 16.908 32.233 4.837 1.00 11.98 560 SER B C 1
ATOM 1267 O O . SER B 1 70 ? 17.728 31.580 5.498 1.00 7.43 560 SER B O 1
ATOM 1270 N N . ILE B 1 71 ? 17.076 32.576 3.555 1.00 8.93 561 ILE B N 1
ATOM 1271 C CA . ILE B 1 71 ? 18.332 32.451 2.824 1.00 5.13 561 ILE B CA 1
ATOM 1272 C C . ILE B 1 71 ? 18.617 33.848 2.308 1.00 8.23 561 ILE B C 1
ATOM 1273 O O . ILE B 1 71 ? 17.819 34.415 1.563 1.00 6.65 561 ILE B O 1
ATOM 1278 N N . GLN B 1 72 ? 19.699 34.450 2.783 1.00 6.11 562 GLN B N 1
ATOM 1279 C CA . GLN B 1 72 ? 19.882 35.890 2.632 1.00 11.15 562 GLN B CA 1
ATOM 1280 C C . GLN B 1 72 ? 18.564 36.609 2.970 1.00 10.12 562 GLN B C 1
ATOM 1281 O O . GLN B 1 72 ? 18.033 36.394 4.041 1.00 9.59 562 GLN B O 1
ATOM 1287 N N . LEU B 1 73 ? 18.062 37.469 2.090 1.00 9.31 563 LEU B N 1
ATOM 1288 C CA . LEU B 1 73 ? 16.866 38.216 2.405 1.00 12.23 563 LEU B CA 1
ATOM 1289 C C . LEU B 1 73 ? 15.656 37.617 1.719 1.00 14.29 563 LEU B C 1
ATOM 1290 O O . LEU B 1 73 ? 14.653 38.303 1.603 1.00 10.61 563 LEU B O 1
ATOM 1295 N N . VAL B 1 74 ? 15.745 36.339 1.313 1.00 10.15 564 VAL B N 1
ATOM 1296 C CA . VAL B 1 74 ? 14.602 35.591 0.768 1.00 12.81 564 VAL B CA 1
ATOM 1297 C C . VAL B 1 74 ? 13.971 34.821 1.911 1.00 12.23 564 VAL B C 1
ATOM 1298 O O . VAL B 1 74 ? 14.656 34.076 2.640 1.00 8.77 564 VAL B O 1
ATOM 1302 N N . ASP B 1 75 ? 12.668 35.032 2.086 1.00 9.65 565 ASP B N 1
ATOM 1303 C CA . ASP B 1 75 ? 11.929 34.372 3.135 1.00 13.01 565 ASP B CA 1
ATOM 1304 C C . ASP B 1 75 ? 11.709 32.928 2.732 1.00 11.42 565 ASP B C 1
ATOM 1305 O O . ASP B 1 75 ? 11.206 32.670 1.635 1.00 9.02 565 ASP B O 1
ATOM 1310 N N . CYS B 1 76 ? 12.030 32.007 3.632 1.00 8.22 566 CYS B N 1
ATOM 1311 C CA . CYS B 1 76 ? 11.846 30.568 3.374 1.00 9.15 566 CYS B CA 1
ATOM 1312 C C . CYS B 1 76 ? 10.730 29.921 4.175 1.00 9.30 566 CYS B C 1
ATOM 1313 O O . CYS B 1 76 ? 10.520 28.699 4.050 1.00 7.63 566 CYS B O 1
ATOM 1316 N N . LYS B 1 77 ? 10.075 30.728 5.026 1.00 10.57 567 LYS B N 1
ATOM 1317 C CA . LYS B 1 77 ? 9.123 30.218 6.020 1.00 14.26 567 LYS B CA 1
ATOM 1318 C C . LYS B 1 77 ? 7.978 29.472 5.387 1.00 8.53 567 LYS B C 1
ATOM 1319 O O . LYS B 1 77 ? 7.507 28.479 5.963 1.00 11.10 567 LYS B O 1
ATOM 1325 N N . TRP B 1 78 ? 7.555 29.925 4.204 1.00 10.27 568 TRP B N 1
ATOM 1326 C CA . TRP B 1 78 ? 6.425 29.319 3.508 1.00 16.47 568 TRP B CA 1
ATOM 1327 C C . TRP B 1 78 ? 6.787 28.462 2.308 1.00 13.58 568 TRP B C 1
ATOM 1328 O O . TRP B 1 78 ? 5.897 28.040 1.575 1.00 15.77 568 TRP B O 1
ATOM 1339 N N . LEU B 1 79 ? 8.074 28.152 2.143 1.00 10.68 569 LEU B N 1
ATOM 1340 C CA . LEU B 1 79 ? 8.567 27.438 0.958 1.00 7.83 569 LEU B CA 1
ATOM 1341 C C . LEU B 1 79 ? 8.520 25.937 1.174 1.00 10.20 569 LEU B C 1
ATOM 1342 O O . LEU B 1 79 ? 8.641 25.464 2.309 1.00 11.47 569 LEU B O 1
ATOM 1347 N N . THR B 1 80 ? 8.296 25.187 0.094 1.00 8.23 570 THR B N 1
ATOM 1348 C CA . THR B 1 80 ? 8.446 23.738 0.137 1.00 8.87 570 THR B CA 1
ATOM 1349 C C . THR B 1 80 ? 9.914 23.255 0.147 1.00 7.73 570 THR B C 1
ATOM 1350 O O . THR B 1 80 ? 10.857 23.983 -0.175 1.00 6.98 570 THR B O 1
ATOM 1354 N N . LEU B 1 81 ? 10.078 21.976 0.495 1.00 10.71 571 LEU B N 1
ATOM 1355 C CA . LEU B 1 81 ? 11.363 21.298 0.440 1.00 7.48 571 LEU B CA 1
ATOM 1356 C C . LEU B 1 81 ? 12.005 21.488 -0.934 1.00 7.36 571 LEU B C 1
ATOM 1357 O O . LEU B 1 81 ? 13.163 21.824 -1.024 1.00 6.16 571 LEU B O 1
ATOM 1362 N N . SER B 1 82 ? 11.221 21.291 -1.999 1.00 9.16 572 SER B N 1
ATOM 1363 C CA . SER B 1 82 ? 11.721 21.413 -3.360 1.00 13.04 572 SER B CA 1
ATOM 1364 C C . SER B 1 82 ? 12.234 22.831 -3.647 1.00 4.44 572 SER B C 1
ATOM 1365 O O . SER B 1 82 ? 13.322 23.013 -4.217 1.00 8.02 572 SER B O 1
ATOM 1368 N N . GLU B 1 83 ? 11.469 23.827 -3.226 1.00 4.16 573 GLU B N 1
ATOM 1369 C CA . GLU B 1 83 ? 11.854 25.227 -3.378 1.00 4.64 573 GLU B CA 1
ATOM 1370 C C . GLU B 1 83 ? 13.121 25.638 -2.616 1.00 5.93 573 GLU B C 1
ATOM 1371 O O . GLU B 1 83 ? 14.003 26.352 -3.135 1.00 7.43 573 GLU B O 1
ATOM 1377 N N . VAL B 1 84 ? 13.218 25.172 -1.390 1.00 4.00 574 VAL B N 1
ATOM 1378 C CA . VAL B 1 84 ? 14.413 25.464 -0.610 1.00 4.11 574 VAL B CA 1
ATOM 1379 C C . VAL B 1 84 ? 15.624 24.811 -1.224 1.00 6.45 574 VAL B C 1
ATOM 1380 O O . VAL B 1 84 ? 16.665 25.429 -1.338 1.00 2.38 574 VAL B O 1
ATOM 1384 N N . MET B 1 85 ? 15.494 23.558 -1.652 1.00 8.74 575 MET B N 1
ATOM 1385 C CA . MET B 1 85 ? 16.577 22.904 -2.372 1.00 6.59 575 MET B CA 1
ATOM 1386 C C . MET B 1 85 ? 17.015 23.704 -3.605 1.00 7.94 575 MET B C 1
ATOM 1387 O O . MET B 1 85 ? 18.209 23.919 -3.816 1.00 3.90 575 MET B O 1
ATOM 1396 N N . LYS B 1 86 ? 16.059 24.173 -4.408 1.00 6.05 576 LYS B N 1
ATOM 1397 C CA . LYS B 1 86 ? 16.420 24.932 -5.603 1.00 4.57 576 LYS B CA 1
ATOM 1398 C C . LYS B 1 86 ? 17.121 26.234 -5.281 1.00 4.76 576 LYS B C 1
ATOM 1399 O O . LYS B 1 86 ? 18.127 26.568 -5.909 1.00 11.03 576 LYS B O 1
ATOM 1405 N N . LEU B 1 87 ? 16.648 26.948 -4.269 1.00 6.22 577 LEU B N 1
ATOM 1406 C CA . LEU B 1 87 ? 17.391 28.103 -3.762 1.00 8.18 577 LEU B CA 1
ATOM 1407 C C . LEU B 1 87 ? 18.833 27.796 -3.346 1.00 4.86 577 LEU B C 1
ATOM 1408 O O . LEU B 1 87 ? 19.763 28.506 -3.743 1.00 4.68 577 LEU B O 1
ATOM 1413 N N . LEU B 1 88 ? 19.044 26.778 -2.518 1.00 5.02 578 LEU B N 1
ATOM 1414 C CA . LEU B 1 88 ? 20.411 26.475 -2.116 1.00 7.45 578 LEU B CA 1
ATOM 1415 C C . LEU B 1 88 ? 21.246 26.012 -3.297 1.00 7.49 578 LEU B C 1
ATOM 1416 O O . LEU B 1 88 ? 22.434 26.323 -3.360 1.00 8.28 578 LEU B O 1
ATOM 1421 N N . LYS B 1 89 ? 20.650 25.255 -4.236 1.00 6.37 579 LYS B N 1
ATOM 1422 C CA . LYS B 1 89 ? 21.449 24.771 -5.342 1.00 9.47 579 LYS B CA 1
ATOM 1423 C C . LYS B 1 89 ? 22.010 25.971 -6.156 1.00 10.74 579 LYS B C 1
ATOM 1424 O O . LYS B 1 89 ? 23.152 25.953 -6.607 1.00 10.52 579 LYS B O 1
ATOM 1430 N N . SER B 1 90 ? 21.206 27.022 -6.240 1.00 9.90 580 SER B N 1
ATOM 1431 C CA . SER B 1 90 ? 21.523 28.228 -7.000 1.00 13.03 580 SER B CA 1
ATOM 1432 C C . SER B 1 90 ? 22.831 28.915 -6.591 1.00 11.86 580 SER B C 1
ATOM 1433 O O . SER B 1 90 ? 23.389 29.693 -7.376 1.00 13.25 580 SER B O 1
ATOM 1436 N N . PHE B 1 91 ? 23.325 28.658 -5.375 1.00 8.21 581 PHE B N 1
ATOM 1437 C CA . PHE B 1 91 ? 24.548 29.298 -4.895 1.00 11.95 581 PHE B CA 1
ATOM 1438 C C . PHE B 1 91 ? 25.804 28.639 -5.434 1.00 14.18 581 PHE B C 1
ATOM 1439 O O . PHE B 1 91 ? 26.902 29.206 -5.369 1.00 11.71 581 PHE B O 1
ATOM 1447 N N . GLY B 1 92 ? 25.677 27.397 -5.897 1.00 17.00 582 GLY B N 1
ATOM 1448 C CA . GLY B 1 92 ? 26.841 26.667 -6.292 1.00 13.63 582 GLY B CA 1
ATOM 1449 C C . GLY B 1 92 ? 27.825 26.631 -5.155 1.00 15.11 582 GLY B C 1
ATOM 1450 O O . GLY B 1 92 ? 27.479 26.257 -4.037 1.00 14.41 582 GLY B O 1
ATOM 1451 N N . GLU B 1 93 ? 29.067 26.990 -5.445 1.00 13.66 583 GLU B N 1
ATOM 1452 C CA . GLU B 1 93 ? 30.123 26.975 -4.428 1.00 16.30 583 GLU B CA 1
ATOM 1453 C C . GLU B 1 93 ? 30.317 28.352 -3.806 1.00 15.31 583 GLU B C 1
ATOM 1454 O O . GLU B 1 93 ? 31.269 28.555 -3.048 1.00 18.24 583 GLU B O 1
ATOM 1460 N N . ASP B 1 94 ? 29.433 29.291 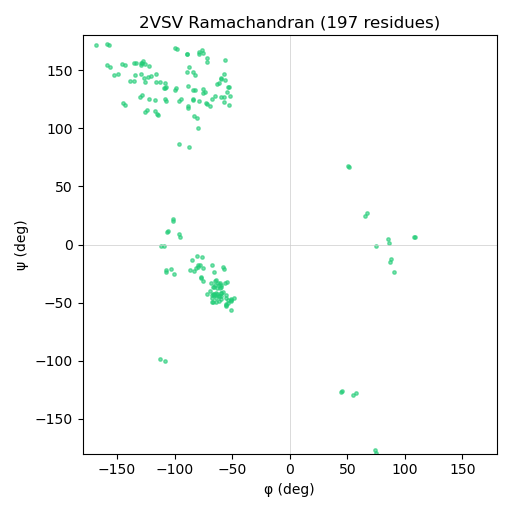-4.106 1.00 14.41 584 ASP B N 1
ATOM 1461 C CA . ASP B 1 94 ? 29.536 30.610 -3.463 1.00 18.77 584 ASP B CA 1
ATOM 1462 C C . ASP B 1 94 ? 28.987 30.623 -2.027 1.00 17.03 584 ASP B C 1
ATOM 1463 O O . ASP B 1 94 ? 28.247 29.720 -1.629 1.00 14.54 584 ASP B O 1
ATOM 1468 N N . GLU B 1 95 ? 29.349 31.669 -1.275 1.00 12.55 585 GLU B N 1
ATOM 1469 C CA . GLU B 1 95 ? 28.953 31.844 0.107 1.00 14.79 585 GLU B CA 1
ATOM 1470 C C . GLU B 1 95 ? 27.430 31.830 0.229 1.00 11.75 585 GLU B C 1
ATOM 1471 O O . GLU B 1 95 ? 26.734 32.547 -0.487 1.00 11.21 585 GLU B O 1
ATOM 1477 N N . ILE B 1 96 ? 26.938 30.973 1.118 1.00 9.32 586 ILE B N 1
ATOM 1478 C CA . ILE B 1 96 ? 25.512 30.924 1.465 1.00 8.00 586 ILE B CA 1
ATOM 1479 C C . ILE B 1 96 ? 25.370 31.511 2.886 1.00 7.20 586 ILE B C 1
ATOM 1480 O O . ILE B 1 96 ? 26.187 31.231 3.782 1.00 11.10 586 ILE B O 1
ATOM 1485 N N . GLU B 1 97 ? 24.366 32.366 3.055 1.00 10.36 587 GLU B N 1
ATOM 1486 C CA . GLU B 1 97 ? 23.903 32.800 4.366 1.00 7.65 587 GLU B CA 1
ATOM 1487 C C . GLU B 1 97 ? 22.462 32.312 4.462 1.00 13.35 587 GLU B C 1
ATOM 1488 O O . GLU B 1 97 ? 21.681 32.544 3.556 1.00 7.60 587 GLU B O 1
ATOM 1494 N N . MET B 1 98 ? 22.163 31.545 5.512 1.00 9.75 588 MET B N 1
ATOM 1495 C CA . MET B 1 98 ? 20.790 31.250 5.879 1.00 10.15 588 MET B CA 1
ATOM 1496 C C . MET B 1 98 ? 20.607 31.552 7.370 1.00 14.35 588 MET B C 1
ATOM 1497 O O . MET B 1 98 ? 21.595 31.625 8.142 1.00 13.10 588 MET B O 1
ATOM 1502 N N . LYS B 1 99 ? 19.358 31.803 7.744 1.00 10.16 589 LYS B N 1
ATOM 1503 C CA . LYS B 1 99 ? 18.989 31.878 9.129 1.00 8.29 589 LYS B CA 1
ATOM 1504 C C . LYS B 1 99 ? 18.144 30.684 9.520 1.00 10.11 589 LYS B C 1
ATOM 1505 O O . LYS B 1 99 ? 17.218 30.280 8.812 1.00 5.05 589 LYS B O 1
ATOM 1511 N N . VAL B 1 100 ? 18.486 30.127 10.664 1.00 4.91 590 VAL B N 1
ATOM 1512 C CA . VAL B 1 100 ? 17.822 28.972 11.213 1.00 9.59 590 VAL B CA 1
ATOM 1513 C C . VAL B 1 100 ? 17.330 29.229 12.627 1.00 14.84 590 VAL B C 1
ATOM 1514 O O . VAL B 1 100 ? 17.856 30.103 13.353 1.00 12.38 590 VAL B O 1
ATOM 1518 N N . VAL B 1 101 ? 16.307 28.470 13.012 1.00 11.53 591 VAL B N 1
ATOM 1519 C CA . VAL B 1 101 ? 15.860 28.447 14.392 1.00 13.42 591 VAL B CA 1
ATOM 1520 C C . VAL B 1 101 ? 15.840 27.007 14.856 1.00 10.82 591 VAL B C 1
ATOM 1521 O O . VAL B 1 101 ? 15.514 26.101 14.090 1.00 9.81 591 VAL B O 1
ATOM 1525 N N . SER B 1 102 ? 16.199 26.791 16.112 1.00 7.33 592 SER B N 1
ATOM 1526 C CA . SER B 1 102 ? 16.144 25.445 16.681 1.00 9.03 592 SER B CA 1
ATOM 1527 C C . SER B 1 102 ? 14.784 25.075 17.273 1.00 14.29 592 SER B C 1
ATOM 1528 O O . SER B 1 102 ? 14.484 23.882 17.411 1.00 17.89 592 SER B O 1
ATOM 1531 N N . LEU B 1 103 ? 13.993 26.094 17.624 1.00 17.48 593 LEU B N 1
ATOM 1532 C CA . LEU B 1 103 ? 12.611 25.944 18.066 1.00 19.20 593 LEU B CA 1
ATOM 1533 C C . LEU B 1 103 ? 11.714 26.860 17.277 1.00 18.10 593 LEU B C 1
ATOM 1534 O O . LEU B 1 103 ? 11.957 28.062 17.214 1.00 24.41 593 LEU B O 1
ATOM 1539 N N . LEU B 1 104 ? 10.650 26.308 16.716 1.00 22.65 594 LEU B N 1
ATOM 1540 C CA . LEU B 1 104 ? 9.787 27.063 15.833 1.00 27.19 594 LEU B CA 1
ATOM 1541 C C . LEU B 1 104 ? 8.562 27.562 16.581 1.00 32.83 594 LEU B C 1
ATOM 1542 O O . LEU B 1 104 ? 8.687 28.359 17.504 1.00 38.11 594 LEU B O 1
#

Organism: Homo sapiens (NCBI:txid9606)

Radius of gyration: 18.81 Å; Cα contacts (8 Å, |Δi|>4): 417; chains: 2; bounding box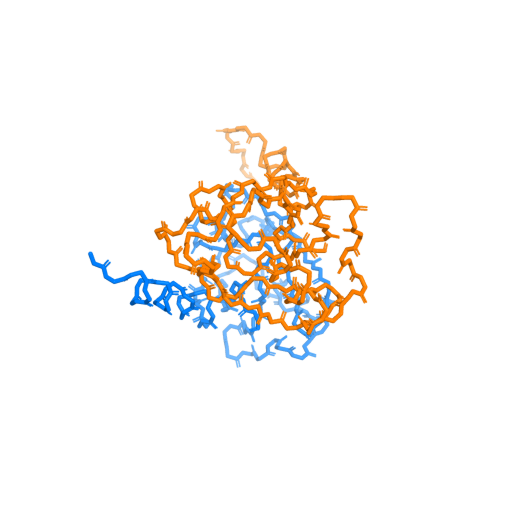: 40×36×59 Å

B-factor: mean 15.76, std 8.91, range [2.0, 58.74]